Protein AF-A0A8J7KFX5-F1 (afdb_monomer)

Mean predicted aligned error: 6.5 Å

Organism: NCBI:txid619741

Structure (mmCIF, N/CA/C/O backbone):
data_AF-A0A8J7KFX5-F1
#
_entry.id   AF-A0A8J7KFX5-F1
#
loop_
_atom_site.group_PDB
_atom_site.id
_atom_site.type_symbol
_atom_site.label_atom_id
_atom_site.label_alt_id
_atom_site.label_comp_id
_atom_site.label_asym_id
_atom_site.label_entity_id
_atom_site.label_seq_id
_atom_site.pdbx_PDB_ins_code
_atom_site.Cartn_x
_atom_site.Cartn_y
_atom_site.Cartn_z
_atom_site.occupancy
_atom_site.B_iso_or_equiv
_atom_site.auth_seq_id
_atom_site.auth_comp_id
_atom_site.auth_asym_id
_atom_site.auth_atom_id
_atom_site.pdbx_PDB_model_num
ATOM 1 N N . MET A 1 1 ? -4.186 -1.552 -24.781 1.00 59.53 1 MET A N 1
ATOM 2 C CA . MET A 1 1 ? -3.791 -1.560 -23.361 1.00 59.53 1 MET A CA 1
ATOM 3 C C . MET A 1 1 ? -3.936 -2.952 -22.791 1.00 59.53 1 MET A C 1
ATOM 5 O O . MET A 1 1 ? -5.009 -3.539 -22.897 1.00 59.53 1 MET A O 1
ATOM 9 N N . GLY A 1 2 ? -2.848 -3.492 -22.252 1.00 85.00 2 GLY A N 1
ATOM 10 C CA . GLY A 1 2 ? -2.857 -4.717 -21.458 1.00 85.00 2 GLY A CA 1
ATOM 11 C C . GLY A 1 2 ? -2.548 -4.379 -20.004 1.00 85.00 2 GLY A C 1
ATOM 12 O O . GLY A 1 2 ? -1.771 -3.463 -19.745 1.00 85.00 2 GLY A O 1
ATOM 13 N N . ILE A 1 3 ? -3.154 -5.113 -19.069 1.00 91.56 3 ILE A N 1
ATOM 14 C CA . ILE A 1 3 ? -2.750 -5.058 -17.664 1.00 91.56 3 ILE A CA 1
ATOM 15 C C . ILE A 1 3 ? -1.508 -5.925 -17.483 1.00 91.56 3 ILE A C 1
ATOM 17 O O . ILE A 1 3 ? -1.525 -7.113 -17.814 1.00 91.56 3 ILE A O 1
ATOM 21 N N . VAL A 1 4 ? -0.455 -5.334 -16.929 1.00 93.94 4 VAL A N 1
ATOM 22 C CA . VAL A 1 4 ? 0.806 -5.997 -16.592 1.00 93.94 4 VAL A CA 1
ATOM 23 C C . VAL A 1 4 ? 0.915 -6.105 -15.077 1.00 93.94 4 VAL A C 1
ATOM 25 O O . VAL A 1 4 ? 0.557 -5.180 -14.350 1.00 93.94 4 VAL A O 1
ATOM 28 N N . ARG A 1 5 ? 1.422 -7.232 -14.574 1.00 93.75 5 ARG A N 1
ATOM 29 C CA . ARG A 1 5 ? 1.675 -7.412 -13.136 1.00 93.75 5 ARG A CA 1
ATOM 30 C C . ARG A 1 5 ? 3.130 -7.152 -12.790 1.00 93.75 5 ARG A C 1
ATOM 32 O O . ARG A 1 5 ? 4.025 -7.528 -13.546 1.00 93.75 5 ARG A O 1
ATOM 39 N N . LEU A 1 6 ? 3.388 -6.625 -11.595 1.00 94.56 6 LEU A N 1
ATOM 40 C CA . LEU A 1 6 ? 4.750 -6.486 -11.075 1.00 94.56 6 LEU A CA 1
ATOM 41 C C . LEU A 1 6 ? 5.480 -7.825 -11.096 1.00 94.56 6 LEU A C 1
ATOM 43 O O . LEU A 1 6 ? 6.601 -7.900 -11.597 1.00 94.56 6 LEU A O 1
ATOM 47 N N . SER A 1 7 ? 4.834 -8.897 -10.631 1.00 92.31 7 SER A N 1
ATOM 48 C CA . SER A 1 7 ? 5.441 -10.234 -10.609 1.00 92.31 7 SER A CA 1
ATOM 49 C C . SER A 1 7 ? 5.866 -10.765 -11.989 1.00 92.31 7 SER A C 1
ATOM 51 O O . SER A 1 7 ? 6.768 -11.597 -12.062 1.00 92.31 7 SER A O 1
ATOM 53 N N . GLU A 1 8 ? 5.276 -10.268 -13.081 1.00 91.81 8 GLU A N 1
ATOM 54 C CA . GLU A 1 8 ? 5.636 -10.630 -14.459 1.00 91.81 8 GLU A CA 1
ATOM 55 C C . GLU A 1 8 ? 6.868 -9.864 -14.972 1.00 91.81 8 GLU A C 1
ATOM 57 O O . GLU A 1 8 ? 7.494 -10.282 -15.953 1.00 91.81 8 GLU A O 1
ATOM 62 N N . LEU A 1 9 ? 7.215 -8.748 -14.325 1.00 92.50 9 LEU A N 1
ATOM 63 C CA . LEU A 1 9 ? 8.386 -7.917 -14.616 1.00 92.50 9 LEU A CA 1
ATOM 64 C C . LEU A 1 9 ? 9.602 -8.330 -13.782 1.00 92.50 9 LEU A C 1
ATOM 66 O O . LEU A 1 9 ? 10.738 -8.278 -14.263 1.00 92.50 9 LEU A O 1
ATOM 70 N N . LEU A 1 10 ? 9.375 -8.768 -12.542 1.00 91.81 10 LEU A N 1
ATOM 71 C CA . LEU A 1 10 ? 10.440 -9.216 -11.652 1.00 91.81 10 LEU A CA 1
ATOM 72 C C . LEU A 1 10 ? 11.179 -10.427 -12.226 1.00 91.81 10 LEU A C 1
ATOM 74 O O . LEU A 1 10 ? 10.609 -11.334 -12.827 1.00 91.81 10 LEU A O 1
ATOM 78 N N . GLY A 1 11 ? 12.494 -10.449 -12.036 1.00 89.94 11 GLY A N 1
ATOM 79 C CA . GLY A 1 11 ? 13.348 -11.513 -12.540 1.00 89.94 11 GLY A CA 1
ATOM 80 C C . GLY A 1 11 ? 13.637 -11.434 -14.040 1.00 89.94 11 GLY A C 1
ATOM 81 O O . GLY A 1 11 ? 14.466 -12.220 -14.508 1.00 89.94 11 GLY A O 1
ATOM 82 N N . ARG A 1 12 ? 13.046 -10.504 -14.806 1.00 90.44 12 ARG A N 1
ATOM 83 C CA . ARG A 1 12 ? 13.413 -10.313 -16.217 1.00 90.44 12 ARG A CA 1
ATOM 84 C C . ARG A 1 12 ? 14.899 -9.942 -16.331 1.00 90.44 12 ARG A C 1
ATOM 86 O O . ARG A 1 12 ? 15.368 -9.097 -15.563 1.00 90.44 12 ARG A O 1
ATOM 93 N N . PRO A 1 13 ? 15.662 -10.598 -17.224 1.00 87.81 13 PRO A N 1
ATOM 94 C CA . PRO A 1 13 ? 17.059 -10.253 -17.445 1.00 87.81 13 PRO A CA 1
ATOM 95 C C . PRO A 1 13 ? 17.151 -8.877 -18.100 1.00 87.81 13 PRO A C 1
ATOM 97 O O . PRO A 1 13 ? 16.366 -8.565 -18.994 1.00 87.81 13 PRO A O 1
ATOM 100 N N . VAL A 1 14 ? 18.125 -8.075 -17.679 1.00 85.19 14 VAL A N 1
ATOM 101 C CA . VAL A 1 14 ? 18.406 -6.790 -18.322 1.00 85.19 14 VAL A CA 1
ATOM 102 C C . VAL A 1 14 ? 19.543 -6.972 -19.327 1.00 85.19 14 VAL A C 1
ATOM 104 O O . VAL A 1 14 ? 20.635 -7.381 -18.913 1.00 85.19 14 VAL A O 1
ATOM 107 N N . PRO A 1 15 ? 19.316 -6.699 -20.630 1.00 80.31 15 PRO A N 1
ATOM 108 C CA . PRO A 1 15 ? 20.342 -6.821 -21.661 1.00 80.31 15 PRO A CA 1
ATOM 109 C C . PRO A 1 15 ? 21.630 -6.081 -21.287 1.00 80.31 15 PRO A C 1
ATOM 111 O O . PRO A 1 15 ? 21.596 -5.074 -20.588 1.00 80.31 15 PRO A O 1
ATOM 114 N N . ALA A 1 16 ? 22.774 -6.598 -21.738 1.00 77.06 16 ALA A N 1
ATOM 115 C CA . ALA A 1 16 ? 24.114 -6.090 -21.410 1.00 77.06 16 ALA A CA 1
ATOM 116 C C . ALA A 1 16 ? 24.529 -6.175 -19.923 1.00 77.06 16 ALA A C 1
ATOM 118 O O . ALA A 1 16 ? 25.661 -5.828 -19.589 1.00 77.06 16 ALA A O 1
ATOM 119 N N . THR A 1 17 ? 23.685 -6.717 -19.037 1.00 78.25 17 THR A N 1
ATOM 120 C CA . THR A 1 17 ? 24.029 -6.980 -17.632 1.00 78.25 17 THR A CA 1
ATOM 121 C C . THR A 1 17 ? 23.807 -8.453 -17.273 1.00 78.25 17 THR A C 1
ATOM 123 O O . THR A 1 17 ? 23.074 -9.175 -17.946 1.00 78.25 17 THR A O 1
ATOM 126 N N . ARG A 1 18 ? 24.425 -8.926 -16.181 1.00 82.75 18 ARG A N 1
ATOM 127 C CA . ARG A 1 18 ? 24.068 -10.220 -15.556 1.00 82.75 18 ARG A CA 1
ATOM 128 C C . ARG A 1 18 ? 22.937 -10.084 -14.526 1.00 82.75 18 ARG A C 1
ATOM 130 O O . ARG A 1 18 ? 22.615 -11.054 -13.840 1.00 82.75 18 ARG A O 1
ATOM 137 N N . SER A 1 19 ? 22.365 -8.891 -14.398 1.00 88.88 19 SER A N 1
ATOM 138 C CA . SER A 1 19 ? 21.380 -8.548 -13.379 1.00 88.88 19 SER A CA 1
ATOM 139 C C . SER A 1 19 ? 19.957 -8.766 -13.883 1.00 88.88 19 SER A C 1
ATOM 141 O O . SER A 1 19 ? 19.684 -8.840 -15.085 1.00 88.88 19 SER A O 1
ATOM 143 N N . ARG A 1 20 ? 19.030 -8.882 -12.935 1.00 92.69 20 ARG A N 1
ATOM 144 C CA . ARG A 1 20 ? 17.592 -8.971 -13.199 1.00 92.69 20 ARG A CA 1
ATOM 145 C C . ARG A 1 20 ? 16.879 -7.794 -12.554 1.00 92.69 20 ARG A C 1
ATOM 147 O O . ARG A 1 20 ? 17.407 -7.222 -11.602 1.00 92.69 20 ARG A O 1
ATOM 154 N N . ILE A 1 21 ? 15.685 -7.474 -13.039 1.00 94.12 21 ILE A N 1
ATOM 155 C CA . ILE A 1 21 ? 14.795 -6.526 -12.359 1.00 94.12 21 ILE A CA 1
ATOM 156 C C . ILE A 1 21 ? 14.381 -7.133 -11.013 1.00 94.12 21 ILE A C 1
ATOM 158 O O . ILE A 1 21 ? 13.876 -8.257 -10.969 1.00 94.12 21 ILE A O 1
ATOM 162 N N . THR A 1 22 ? 14.614 -6.415 -9.920 1.00 94.50 22 THR A N 1
ATOM 163 C CA . THR A 1 22 ? 14.317 -6.864 -8.548 1.00 94.50 22 THR A CA 1
ATOM 164 C C . THR A 1 22 ? 13.359 -5.943 -7.807 1.00 94.50 22 THR A C 1
ATOM 166 O O . THR A 1 22 ? 12.762 -6.369 -6.822 1.00 94.50 22 THR A O 1
ATOM 169 N N . ASP A 1 23 ? 13.194 -4.709 -8.277 1.00 94.94 23 ASP A N 1
ATOM 170 C CA . ASP A 1 23 ? 12.275 -3.725 -7.717 1.00 94.94 23 ASP A CA 1
ATOM 171 C C . ASP A 1 23 ? 11.891 -2.709 -8.798 1.00 94.94 23 ASP A C 1
ATOM 173 O O . ASP A 1 23 ? 12.612 -2.555 -9.786 1.00 94.94 23 ASP A O 1
ATOM 177 N N . LEU A 1 24 ? 10.789 -1.996 -8.594 1.00 94.94 24 LEU A N 1
ATOM 178 C CA . LEU A 1 24 ? 10.366 -0.865 -9.421 1.00 94.94 24 LEU A CA 1
ATOM 179 C C . LEU A 1 24 ? 10.058 0.325 -8.517 1.00 94.94 24 LEU A C 1
ATOM 181 O O . LEU A 1 24 ? 9.738 0.152 -7.342 1.00 94.94 24 LEU A O 1
ATOM 185 N N . VAL A 1 25 ? 10.170 1.532 -9.063 1.00 93.75 25 VAL A N 1
ATOM 186 C CA . VAL A 1 25 ? 10.001 2.776 -8.30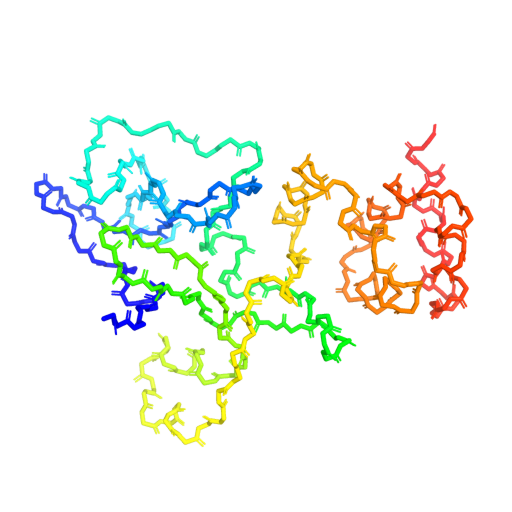7 1.00 93.75 25 VAL A CA 1
ATOM 187 C C . VAL A 1 25 ? 8.983 3.659 -8.997 1.00 93.75 25 VAL A C 1
ATOM 189 O O . VAL A 1 25 ? 9.137 3.955 -10.184 1.00 93.75 25 VAL A O 1
ATOM 192 N N . ALA A 1 26 ? 7.995 4.121 -8.235 1.00 91.00 26 ALA A N 1
ATOM 193 C CA . ALA A 1 26 ? 7.020 5.112 -8.673 1.00 91.00 26 ALA A CA 1
ATOM 194 C C . ALA A 1 26 ? 6.986 6.296 -7.682 1.00 91.00 26 ALA A C 1
ATOM 196 O O . ALA A 1 26 ? 7.064 6.074 -6.469 1.00 91.00 26 ALA A O 1
ATOM 197 N N . PRO A 1 27 ? 6.908 7.551 -8.158 1.00 85.31 27 PRO A N 1
ATOM 198 C CA . PRO A 1 27 ? 6.859 8.726 -7.289 1.00 85.31 27 PRO A CA 1
ATOM 199 C C . PRO A 1 27 ? 5.472 8.888 -6.645 1.00 85.31 27 PRO A C 1
ATOM 201 O O . PRO A 1 27 ? 4.465 8.923 -7.351 1.00 85.31 27 PRO A O 1
ATOM 204 N N . LEU A 1 28 ? 5.399 9.014 -5.313 1.00 73.50 28 LEU A N 1
ATOM 205 C CA . LEU A 1 28 ? 4.139 9.316 -4.622 1.00 73.50 28 LEU A CA 1
ATOM 206 C C . LEU A 1 28 ? 3.809 10.802 -4.801 1.00 73.50 28 LEU A C 1
ATOM 208 O O . LEU A 1 28 ? 4.660 11.658 -4.579 1.00 73.50 28 LEU A O 1
ATOM 212 N N . GLY A 1 29 ? 2.564 11.108 -5.170 1.00 63.78 29 GLY A N 1
ATOM 213 C CA . GLY A 1 29 ? 2.072 12.485 -5.315 1.00 63.78 29 GLY A CA 1
ATOM 214 C C . GLY A 1 29 ? 2.009 13.012 -6.750 1.00 63.78 29 GLY A C 1
ATOM 215 O O . GLY A 1 29 ? 1.603 14.152 -6.947 1.00 63.78 29 GLY A O 1
ATOM 216 N N . ALA A 1 30 ? 2.372 12.204 -7.748 1.00 62.94 30 ALA A N 1
ATOM 217 C CA . ALA A 1 30 ? 2.031 12.491 -9.137 1.00 62.94 30 ALA A CA 1
ATOM 218 C C . ALA A 1 30 ? 0.559 12.132 -9.412 1.00 62.94 30 ALA A C 1
ATOM 220 O O . ALA A 1 30 ? 0.056 11.152 -8.860 1.00 62.94 30 ALA A O 1
ATOM 221 N N . ASP A 1 31 ? -0.099 12.880 -10.306 1.00 65.50 31 ASP A N 1
ATOM 222 C CA . ASP A 1 31 ? -1.469 12.587 -10.769 1.00 65.50 31 ASP A CA 1
ATOM 223 C C . ASP A 1 31 ? -1.586 11.168 -11.354 1.00 65.50 31 ASP A C 1
ATOM 225 O O . ASP A 1 31 ? -2.637 10.535 -11.284 1.00 65.50 31 ASP A O 1
ATOM 229 N N . GLN A 1 32 ? -0.478 10.652 -11.897 1.00 73.62 32 GLN A N 1
ATOM 230 C CA . GLN A 1 32 ? -0.316 9.274 -12.344 1.00 73.62 32 GLN A CA 1
ATOM 231 C C . GLN A 1 32 ? 0.981 8.683 -11.783 1.00 73.62 32 GLN A C 1
ATOM 233 O O . GLN A 1 32 ? 2.058 9.268 -11.910 1.00 73.62 32 GLN A O 1
ATOM 238 N N . LEU A 1 33 ? 0.905 7.485 -11.202 1.00 85.94 33 LEU A N 1
ATOM 239 C CA . LEU A 1 33 ? 2.068 6.762 -10.677 1.00 85.94 33 LEU A CA 1
ATOM 240 C C . LEU A 1 33 ? 2.792 5.984 -11.777 1.00 85.94 33 LEU A C 1
ATOM 242 O O . LEU A 1 33 ? 2.775 4.753 -11.817 1.00 85.94 33 LEU A O 1
ATOM 246 N N . ALA A 1 34 ? 3.448 6.720 -12.668 1.00 92.00 34 ALA A N 1
ATOM 247 C CA . ALA A 1 34 ? 4.314 6.144 -13.686 1.00 92.00 34 ALA A CA 1
ATOM 248 C C . ALA A 1 34 ? 5.606 5.585 -13.065 1.00 92.00 34 ALA A C 1
ATOM 250 O O . ALA A 1 34 ? 6.284 6.251 -12.273 1.00 92.00 34 ALA A O 1
ATOM 251 N N . VAL A 1 35 ? 5.983 4.362 -13.442 1.00 94.00 35 VAL A N 1
ATOM 252 C CA . VAL A 1 35 ? 7.271 3.785 -13.041 1.00 94.00 35 VAL A CA 1
ATOM 253 C C . VAL A 1 35 ? 8.409 4.574 -13.683 1.00 94.00 35 VAL A C 1
ATOM 255 O O . VAL A 1 35 ? 8.519 4.660 -14.902 1.00 94.00 35 VAL A O 1
ATOM 258 N N . ARG A 1 36 ? 9.306 5.105 -12.849 1.00 93.62 36 ARG A N 1
ATOM 259 C CA . ARG A 1 36 ? 10.441 5.933 -13.296 1.00 93.62 36 ARG A CA 1
ATOM 260 C C . ARG A 1 36 ? 11.774 5.193 -13.331 1.00 93.62 36 ARG A C 1
ATOM 262 O O . ARG A 1 36 ? 12.711 5.608 -14.016 1.00 93.62 36 ARG A O 1
ATOM 269 N N . ALA A 1 37 ? 11.911 4.143 -12.526 1.00 94.62 37 ALA A N 1
ATOM 270 C CA . ALA A 1 37 ? 13.167 3.427 -12.361 1.00 94.62 37 ALA A CA 1
ATOM 271 C C . ALA A 1 37 ? 12.943 1.965 -11.979 1.00 94.62 37 ALA A C 1
ATOM 273 O O . ALA A 1 37 ? 11.944 1.610 -11.352 1.00 94.62 37 ALA A O 1
ATOM 274 N N . ALA A 1 38 ? 13.924 1.140 -12.331 1.00 95.06 38 ALA A N 1
ATOM 275 C CA . ALA A 1 38 ? 14.012 -0.258 -11.954 1.00 95.06 38 ALA A CA 1
ATOM 276 C C . ALA A 1 38 ? 15.267 -0.496 -11.111 1.00 95.06 38 ALA A C 1
ATOM 278 O O . ALA A 1 38 ? 16.356 -0.013 -11.429 1.00 95.06 38 ALA A O 1
ATOM 279 N N . GLY A 1 39 ? 15.106 -1.264 -10.039 1.00 94.94 39 GLY A N 1
ATOM 280 C CA . GLY A 1 39 ? 16.212 -1.804 -9.265 1.00 94.94 39 GLY A CA 1
ATOM 281 C C . GLY A 1 39 ? 16.743 -3.048 -9.956 1.00 94.94 39 GLY A C 1
ATOM 282 O O . GLY A 1 39 ? 15.976 -3.957 -10.284 1.00 94.94 39 GLY A O 1
ATOM 283 N N . LEU A 1 40 ? 18.050 -3.092 -10.188 1.00 94.12 40 LEU A N 1
ATOM 284 C CA . LEU A 1 40 ? 18.735 -4.240 -10.762 1.00 94.12 40 LEU A CA 1
ATOM 285 C C . LEU A 1 40 ? 19.492 -4.991 -9.679 1.00 94.12 40 LEU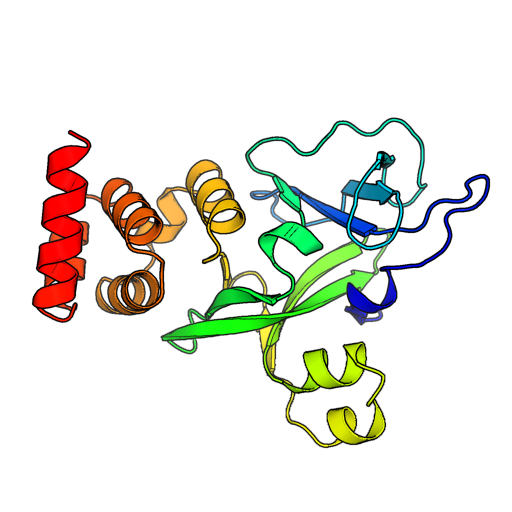 A C 1
ATOM 287 O O . LEU A 1 40 ? 20.129 -4.381 -8.822 1.00 94.12 40 LEU A O 1
ATOM 291 N N . GLY A 1 41 ? 19.484 -6.318 -9.743 1.00 92.12 41 GLY A N 1
ATOM 292 C CA . GLY A 1 41 ? 20.331 -7.129 -8.880 1.00 92.12 41 GLY A CA 1
ATOM 293 C C . GLY A 1 41 ? 20.014 -8.615 -8.927 1.00 92.12 41 GLY A C 1
ATOM 294 O O . GLY A 1 41 ? 19.666 -9.168 -9.974 1.00 92.12 41 GLY A O 1
ATOM 295 N N . HIS A 1 42 ? 20.167 -9.269 -7.776 1.00 85.38 42 HIS A N 1
ATOM 296 C CA . HIS A 1 42 ? 19.956 -10.703 -7.613 1.00 85.38 42 HIS A CA 1
ATOM 297 C C . HIS A 1 42 ? 18.948 -10.972 -6.491 1.00 85.38 42 HIS A C 1
ATOM 299 O O . HIS A 1 42 ? 19.110 -10.502 -5.361 1.00 85.38 42 HIS A O 1
ATOM 305 N N . ARG A 1 43 ? 17.924 -11.780 -6.796 1.00 80.75 43 ARG A N 1
ATOM 306 C CA . ARG A 1 43 ? 16.780 -12.068 -5.909 1.00 80.75 43 ARG A CA 1
ATOM 307 C C . ARG A 1 43 ? 16.048 -10.781 -5.512 1.00 80.75 43 ARG A C 1
ATOM 309 O O . ARG A 1 43 ? 15.514 -10.118 -6.383 1.00 80.75 43 ARG A O 1
ATOM 316 N N . THR A 1 44 ? 16.012 -10.439 -4.227 1.00 76.06 44 THR A N 1
ATOM 317 C CA . THR A 1 44 ? 15.357 -9.232 -3.695 1.00 76.06 44 THR A CA 1
ATOM 318 C C . THR A 1 44 ? 16.347 -8.105 -3.397 1.00 76.06 44 THR A C 1
ATOM 320 O O . THR A 1 44 ? 15.951 -7.034 -2.946 1.00 76.06 44 THR A O 1
ATOM 323 N N . ARG A 1 45 ? 17.652 -8.327 -3.620 1.00 87.06 45 ARG A N 1
ATOM 324 C CA . ARG A 1 45 ? 18.681 -7.324 -3.349 1.00 87.06 45 ARG A CA 1
ATOM 325 C C . ARG A 1 45 ? 18.881 -6.449 -4.580 1.00 87.06 45 ARG A C 1
ATOM 327 O O . ARG A 1 45 ? 19.254 -6.953 -5.639 1.00 87.06 45 ARG A O 1
ATOM 334 N N . VAL A 1 46 ? 18.671 -5.148 -4.408 1.00 90.56 46 VAL A N 1
ATOM 335 C CA . VAL A 1 46 ? 19.033 -4.129 -5.397 1.00 90.56 46 VAL A CA 1
ATOM 336 C C . VAL A 1 46 ? 20.516 -3.796 -5.233 1.00 90.56 46 VAL A C 1
ATOM 338 O O . VAL A 1 46 ? 20.985 -3.587 -4.114 1.00 90.56 46 VAL A O 1
ATOM 341 N N . SER A 1 47 ? 21.253 -3.806 -6.338 1.00 91.25 47 SER A N 1
ATOM 342 C CA . SER A 1 47 ? 22.665 -3.420 -6.423 1.00 91.25 47 SER A CA 1
ATOM 343 C C . SER A 1 47 ? 22.887 -2.150 -7.239 1.00 91.25 47 SER A C 1
ATOM 345 O O . SER A 1 47 ? 23.887 -1.481 -7.018 1.00 91.25 47 SER A O 1
ATOM 347 N N . ASP A 1 48 ? 21.991 -1.845 -8.179 1.00 92.56 48 ASP A N 1
ATOM 348 C CA . ASP A 1 48 ? 22.048 -0.631 -8.996 1.00 92.56 48 ASP A CA 1
ATOM 349 C C . ASP A 1 48 ? 20.630 -0.177 -9.371 1.00 92.56 48 ASP A C 1
ATOM 351 O O . ASP A 1 48 ? 19.694 -0.983 -9.354 1.00 92.56 48 ASP A O 1
ATOM 355 N N . TRP A 1 49 ? 20.477 1.095 -9.727 1.00 94.00 49 TRP A N 1
ATOM 356 C CA . TRP A 1 49 ? 19.223 1.684 -10.187 1.00 94.00 49 TRP A CA 1
ATOM 357 C C . TRP A 1 49 ? 19.367 2.173 -11.626 1.00 94.00 49 TRP A C 1
ATOM 359 O O . TRP A 1 49 ? 20.302 2.896 -11.971 1.00 94.00 49 TRP A O 1
ATOM 369 N N . VAL A 1 50 ? 18.393 1.830 -12.467 1.00 93.31 50 VAL A N 1
ATOM 370 C CA . VAL A 1 50 ? 18.343 2.258 -13.8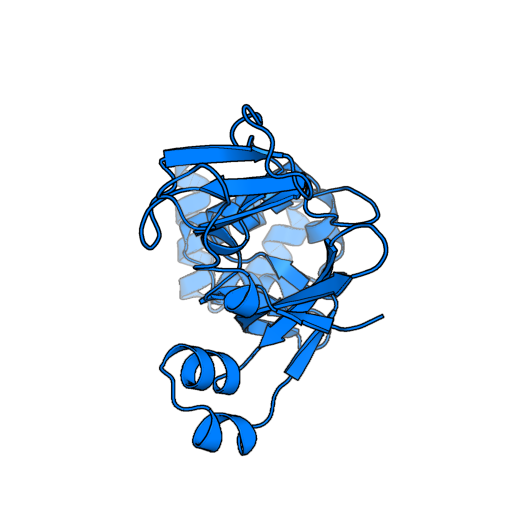71 1.00 93.31 50 VAL A CA 1
ATOM 371 C C . VAL A 1 50 ? 17.024 2.936 -14.200 1.00 93.31 50 VAL A C 1
ATOM 373 O O . VAL A 1 50 ? 15.999 2.666 -13.577 1.00 93.31 50 VAL A O 1
ATOM 376 N N . ARG A 1 51 ? 17.043 3.839 -15.180 1.00 93.00 51 ARG A N 1
ATOM 377 C CA . ARG A 1 51 ? 15.859 4.588 -15.617 1.00 93.00 51 ARG A CA 1
ATOM 378 C C . ARG A 1 51 ? 14.932 3.668 -16.396 1.00 93.00 51 ARG A C 1
ATOM 380 O O . ARG A 1 51 ? 15.397 2.948 -17.270 1.00 93.00 51 ARG A O 1
ATOM 387 N N . TRP A 1 52 ? 13.644 3.703 -16.095 1.00 91.38 52 TRP A N 1
ATOM 388 C CA . TRP A 1 52 ? 12.613 3.018 -16.876 1.00 91.38 52 TRP A CA 1
ATOM 389 C C . TRP A 1 52 ? 12.132 3.928 -18.026 1.00 91.38 52 TRP A C 1
ATOM 391 O O . TRP A 1 52 ? 12.211 5.147 -17.861 1.00 91.38 52 TRP A O 1
ATOM 401 N N . PRO A 1 53 ? 11.668 3.394 -19.176 1.00 89.00 53 PRO A N 1
ATOM 402 C CA . PRO A 1 53 ? 11.688 1.986 -19.604 1.00 89.00 53 PRO A CA 1
ATOM 403 C C . PRO A 1 53 ? 13.014 1.545 -20.239 1.00 89.00 53 PRO A C 1
ATOM 405 O O . PRO A 1 53 ? 13.252 0.354 -20.406 1.00 89.00 53 PRO A O 1
ATOM 408 N N . ASP A 1 54 ? 13.906 2.485 -20.553 1.00 88.62 54 ASP A N 1
ATOM 409 C CA . ASP A 1 54 ? 15.103 2.219 -21.365 1.00 88.62 54 ASP A CA 1
ATOM 410 C C . ASP A 1 54 ? 16.241 1.486 -20.630 1.00 88.62 54 ASP A C 1
ATOM 412 O O . ASP A 1 54 ? 17.276 1.175 -21.219 1.00 88.62 54 ASP A O 1
ATOM 416 N N . LEU A 1 55 ? 16.082 1.255 -19.327 1.00 88.06 55 LEU A N 1
ATOM 417 C CA . LEU A 1 55 ? 17.035 0.597 -18.428 1.00 88.06 55 LEU A CA 1
ATOM 418 C C . LEU A 1 55 ? 18.445 1.215 -18.469 1.00 88.06 55 LEU A C 1
ATOM 420 O O . LEU A 1 55 ? 19.451 0.526 -18.303 1.00 88.06 55 LEU A O 1
ATOM 424 N N . ARG A 1 56 ? 18.525 2.541 -18.647 1.00 86.12 56 ARG A N 1
ATOM 425 C CA . ARG A 1 56 ? 19.792 3.291 -18.680 1.00 86.12 56 ARG A CA 1
ATOM 426 C C . ARG A 1 56 ? 20.301 3.614 -17.273 1.00 86.12 56 ARG A C 1
ATOM 428 O O . ARG A 1 56 ? 19.565 4.179 -16.464 1.00 86.12 56 ARG A O 1
ATOM 435 N N . SER A 1 57 ? 21.571 3.309 -17.009 1.00 83.56 57 SER A N 1
ATOM 436 C CA . SER A 1 57 ? 22.283 3.678 -15.777 1.00 83.56 57 SER A CA 1
ATOM 437 C C . SER A 1 57 ? 23.034 5.016 -15.948 1.00 83.56 57 SER A C 1
ATOM 439 O O . SER A 1 57 ? 23.510 5.290 -17.054 1.00 83.56 57 SER A O 1
ATOM 441 N N . PRO A 1 58 ? 23.170 5.847 -14.895 1.00 84.31 58 PRO A N 1
ATOM 442 C CA . PRO A 1 58 ? 22.555 5.684 -13.578 1.00 84.31 58 PRO A CA 1
ATOM 443 C C . PRO A 1 58 ? 21.152 6.308 -13.502 1.00 84.31 58 PRO A C 1
ATOM 445 O O . PRO A 1 58 ? 20.856 7.341 -14.120 1.00 84.31 58 PRO A O 1
ATOM 448 N N . ALA A 1 59 ? 20.290 5.707 -12.682 1.00 87.94 59 ALA A N 1
ATOM 449 C CA . ALA A 1 59 ? 19.155 6.396 -12.076 1.00 87.94 59 ALA A CA 1
ATOM 450 C C . ALA A 1 59 ? 19.485 6.779 -10.626 1.00 87.94 59 ALA A C 1
ATOM 452 O O . ALA A 1 59 ? 20.231 6.062 -9.959 1.00 87.94 59 ALA A O 1
ATOM 453 N N . PRO A 1 60 ? 18.928 7.892 -10.117 1.00 86.00 60 PRO A N 1
ATOM 454 C CA . PRO A 1 60 ? 19.041 8.213 -8.703 1.00 86.00 60 PRO A CA 1
ATOM 455 C C . PRO A 1 60 ? 18.340 7.142 -7.858 1.00 86.00 60 PRO A C 1
ATOM 457 O O . PRO A 1 60 ? 17.248 6.675 -8.215 1.00 86.00 60 PRO A O 1
ATOM 460 N N . GLU A 1 61 ? 18.971 6.791 -6.736 1.00 88.44 61 GLU A N 1
ATOM 461 C CA . GLU A 1 61 ? 18.380 5.934 -5.707 1.00 88.44 61 GLU A CA 1
ATOM 462 C C . GLU A 1 61 ? 17.041 6.521 -5.221 1.00 88.44 61 GLU A C 1
ATOM 464 O O . GLU A 1 61 ? 16.895 7.747 -5.199 1.00 88.44 61 GLU A O 1
ATOM 469 N N . PRO A 1 62 ? 16.051 5.682 -4.857 1.00 87.31 62 PRO A N 1
ATOM 470 C CA . PRO A 1 62 ? 14.778 6.165 -4.352 1.00 87.31 62 PRO A CA 1
ATOM 471 C C . PRO A 1 62 ? 14.932 7.038 -3.113 1.00 87.31 62 PRO A C 1
ATOM 473 O O . PRO A 1 62 ? 15.539 6.626 -2.122 1.00 87.31 62 PRO A O 1
ATOM 476 N N . VAL A 1 63 ? 14.346 8.226 -3.172 1.00 84.00 63 VAL A N 1
ATOM 477 C CA . VAL A 1 63 ? 14.340 9.204 -2.083 1.00 84.00 63 VAL A CA 1
ATOM 478 C C . VAL A 1 63 ? 13.046 9.105 -1.268 1.00 84.00 63 VAL A C 1
ATOM 480 O O . VAL A 1 63 ? 12.079 8.470 -1.705 1.00 84.00 63 VAL A O 1
ATOM 483 N N . PRO A 1 64 ? 12.981 9.725 -0.074 1.00 75.94 64 PRO A N 1
ATOM 484 C CA . PRO A 1 64 ? 11.722 9.845 0.644 1.00 75.94 64 PRO A CA 1
ATOM 485 C C . PRO A 1 64 ? 10.638 10.505 -0.224 1.00 75.94 64 PRO A C 1
ATOM 487 O O . PRO A 1 64 ? 10.885 11.535 -0.841 1.00 75.94 64 PRO A O 1
ATOM 490 N N . GLY A 1 65 ? 9.448 9.904 -0.274 1.00 76.19 65 GLY A N 1
ATOM 491 C CA . GLY A 1 65 ? 8.353 10.306 -1.165 1.00 76.19 65 GLY A CA 1
ATOM 492 C C . GLY A 1 65 ? 8.244 9.428 -2.413 1.00 76.19 65 GLY A C 1
ATOM 493 O O . GLY A 1 65 ? 7.339 9.602 -3.219 1.00 76.19 65 GLY A O 1
ATOM 494 N N . GLU A 1 66 ? 9.119 8.439 -2.570 1.00 85.62 66 GLU A N 1
ATOM 495 C CA . GLU A 1 66 ? 9.040 7.475 -3.661 1.00 85.62 66 GLU A CA 1
ATOM 496 C C . GLU A 1 66 ? 8.778 6.074 -3.134 1.00 85.62 66 GLU A C 1
ATOM 498 O O . GLU A 1 66 ? 9.305 5.645 -2.104 1.00 85.62 66 GLU A O 1
ATOM 503 N N . LEU A 1 67 ? 7.939 5.353 -3.867 1.00 87.00 67 LEU A N 1
ATOM 504 C CA . LEU A 1 67 ? 7.479 4.037 -3.488 1.00 87.00 67 LEU A CA 1
ATOM 505 C C . LEU A 1 67 ? 8.302 2.983 -4.209 1.00 87.00 67 LEU A C 1
ATOM 507 O O . LEU A 1 67 ? 8.296 2.903 -5.439 1.00 87.00 67 LEU A O 1
ATOM 511 N N . ARG A 1 68 ? 8.982 2.144 -3.432 1.00 91.94 68 ARG A N 1
ATOM 512 C CA . ARG A 1 68 ? 9.630 0.940 -3.945 1.00 91.94 68 ARG A CA 1
ATOM 513 C C . ARG A 1 68 ? 8.611 -0.185 -3.948 1.00 91.94 68 ARG A C 1
ATOM 515 O O . ARG A 1 68 ? 8.240 -0.680 -2.889 1.00 91.94 68 ARG A O 1
ATOM 522 N N . LEU A 1 69 ? 8.131 -0.582 -5.118 1.00 92.69 69 LEU A N 1
ATOM 523 C CA . LEU A 1 69 ? 6.926 -1.403 -5.237 1.00 92.69 69 LEU A CA 1
ATOM 524 C C . LEU A 1 69 ? 7.100 -2.802 -4.634 1.00 92.69 69 LEU A C 1
ATOM 526 O O . LEU A 1 69 ? 6.165 -3.316 -4.030 1.00 92.69 69 LEU A O 1
ATOM 530 N N . VAL A 1 70 ? 8.291 -3.403 -4.705 1.00 92.12 70 VAL A N 1
ATOM 531 C CA . VAL A 1 70 ? 8.555 -4.692 -4.043 1.00 92.12 70 VAL A CA 1
ATOM 532 C C . VAL A 1 70 ? 8.772 -4.518 -2.544 1.00 92.12 70 VAL A C 1
ATOM 534 O O . VAL A 1 70 ? 8.283 -5.327 -1.763 1.00 92.12 70 VAL A O 1
ATOM 537 N N . ARG A 1 71 ? 9.505 -3.479 -2.125 1.00 88.81 71 ARG A N 1
ATOM 538 C CA . ARG A 1 71 ? 9.800 -3.239 -0.701 1.00 88.81 71 ARG A CA 1
ATOM 539 C C . ARG A 1 71 ? 8.556 -2.822 0.088 1.00 88.81 71 ARG A C 1
ATOM 541 O O . ARG A 1 71 ? 8.391 -3.248 1.228 1.00 88.81 71 ARG A O 1
ATOM 548 N N . ASP A 1 72 ? 7.743 -1.950 -0.497 1.00 86.50 72 ASP A N 1
ATOM 549 C CA . ASP A 1 72 ? 6.713 -1.188 0.206 1.00 86.50 72 ASP A CA 1
ATOM 550 C C . ASP A 1 72 ? 5.296 -1.694 -0.077 1.00 86.50 72 ASP A C 1
ATOM 552 O O . ASP A 1 72 ? 4.465 -1.644 0.831 1.00 86.50 72 ASP A O 1
ATOM 556 N N . LEU A 1 73 ? 5.011 -2.193 -1.289 1.00 88.94 73 LEU A N 1
ATOM 557 C CA . LEU A 1 73 ? 3.670 -2.665 -1.654 1.00 88.94 73 LEU A CA 1
ATOM 558 C C . LEU A 1 73 ? 3.551 -4.178 -1.693 1.00 88.94 73 LEU A C 1
ATOM 560 O O . LEU A 1 73 ? 2.659 -4.707 -1.043 1.00 88.94 73 LEU A O 1
ATOM 564 N N . LEU A 1 74 ? 4.386 -4.880 -2.463 1.00 90.69 74 LEU A N 1
ATOM 565 C CA . LEU A 1 74 ? 4.235 -6.319 -2.666 1.00 90.69 74 LEU A CA 1
ATOM 566 C C . LEU A 1 74 ? 4.291 -7.047 -1.320 1.00 90.69 74 LEU A C 1
ATOM 568 O O . LEU A 1 74 ? 5.210 -6.839 -0.534 1.00 90.69 74 LEU A O 1
ATOM 572 N N . ASP A 1 75 ? 3.296 -7.893 -1.048 1.00 87.81 75 ASP A N 1
ATOM 573 C CA . ASP A 1 75 ? 3.132 -8.579 0.239 1.00 87.81 75 ASP A CA 1
ATOM 574 C C . ASP A 1 75 ? 2.923 -7.664 1.459 1.00 87.81 75 ASP A C 1
ATOM 576 O O . ASP A 1 75 ? 2.838 -8.149 2.594 1.00 87.81 75 ASP A O 1
ATOM 580 N N . GLY A 1 76 ? 2.784 -6.361 1.231 1.00 85.88 76 GLY A N 1
ATOM 581 C CA . GLY A 1 76 ? 2.476 -5.348 2.220 1.00 85.88 76 GLY A CA 1
ATOM 582 C C . GLY A 1 76 ? 0.987 -5.255 2.536 1.00 85.88 76 GLY A C 1
ATOM 583 O O . GLY A 1 76 ? 0.131 -5.751 1.806 1.00 85.88 76 GLY A O 1
ATOM 584 N N . GLN A 1 77 ? 0.673 -4.614 3.658 1.00 86.25 77 GLN A N 1
ATOM 585 C CA . GLN A 1 77 ? -0.685 -4.213 4.004 1.00 86.25 77 GLN A CA 1
ATOM 586 C C . GLN A 1 77 ? -1.033 -2.851 3.397 1.00 86.25 77 GLN A C 1
ATOM 588 O O . GLN A 1 77 ? -0.240 -1.909 3.447 1.00 86.25 77 GLN A O 1
ATOM 593 N N . VAL A 1 78 ? -2.251 -2.749 2.883 1.00 86.75 78 VAL A N 1
ATOM 594 C CA . VAL A 1 78 ? -2.884 -1.514 2.415 1.00 86.75 78 VAL A CA 1
ATOM 595 C C . VAL A 1 78 ? -4.282 -1.429 3.016 1.00 86.75 78 VAL A C 1
ATOM 597 O O . VAL A 1 78 ? -4.887 -2.450 3.353 1.00 86.75 78 VAL A O 1
ATOM 600 N N . PHE A 1 79 ? -4.782 -0.218 3.196 1.00 85.88 79 PHE A N 1
ATOM 601 C CA . PHE A 1 79 ? -6.139 0.031 3.648 1.00 85.88 79 PHE A CA 1
ATOM 602 C C . PHE A 1 79 ? -7.045 0.248 2.435 1.00 85.88 79 PHE A C 1
ATOM 604 O O . PHE A 1 79 ? -6.802 1.151 1.639 1.00 85.88 79 PHE A O 1
ATOM 611 N N . ASP A 1 80 ? -8.049 -0.617 2.313 1.00 88.62 80 ASP A N 1
ATOM 612 C CA . ASP A 1 80 ? -9.134 -0.566 1.334 1.00 88.62 80 ASP A CA 1
ATOM 613 C C . ASP A 1 80 ? -10.211 0.387 1.868 1.00 88.62 80 ASP A C 1
ATOM 615 O O . ASP A 1 80 ? -10.888 0.059 2.852 1.00 88.62 80 ASP A O 1
ATOM 619 N N . ILE A 1 81 ? -10.334 1.572 1.261 1.00 84.25 81 ILE A N 1
ATOM 620 C CA . ILE A 1 81 ? -11.258 2.619 1.723 1.00 84.25 81 ILE A CA 1
ATOM 621 C C . ILE A 1 81 ? -12.706 2.149 1.581 1.00 84.25 81 ILE A C 1
ATOM 623 O O . ILE A 1 81 ? -13.483 2.248 2.535 1.00 84.25 81 ILE A O 1
ATOM 627 N N . ALA A 1 82 ? -13.053 1.607 0.410 1.00 84.12 82 ALA A N 1
ATOM 628 C CA . ALA A 1 82 ? -14.401 1.153 0.086 1.00 84.12 82 ALA A CA 1
ATOM 629 C C . ALA A 1 82 ? -14.816 -0.046 0.953 1.00 84.12 82 ALA A C 1
ATOM 631 O O . ALA A 1 82 ? -15.940 -0.110 1.452 1.00 84.12 82 ALA A O 1
ATOM 632 N N . GLY A 1 83 ? -13.894 -0.986 1.172 1.00 83.69 83 GLY A N 1
ATOM 633 C CA . GLY A 1 83 ? -14.108 -2.156 2.020 1.00 83.69 83 GLY A CA 1
ATOM 634 C C . GLY A 1 83 ? -13.952 -1.903 3.521 1.00 83.69 83 GLY A C 1
ATOM 635 O O . GLY A 1 83 ? -14.233 -2.816 4.300 1.00 83.69 83 GLY A O 1
ATOM 636 N N . ASN A 1 84 ? -13.484 -0.714 3.923 1.00 84.31 84 ASN A N 1
ATOM 637 C CA . ASN A 1 84 ? -13.145 -0.329 5.296 1.00 84.31 84 ASN A CA 1
ATOM 638 C C . ASN A 1 84 ? -12.354 -1.417 6.045 1.00 84.31 84 ASN A C 1
ATOM 640 O O . ASN A 1 84 ? -12.764 -1.908 7.100 1.00 84.31 84 ASN A O 1
ATOM 644 N N . ARG A 1 85 ? -11.236 -1.861 5.466 1.00 85.50 85 ARG A N 1
ATOM 645 C CA . ARG A 1 85 ? -10.433 -2.958 6.027 1.00 85.50 85 ARG A CA 1
ATOM 646 C C . ARG A 1 85 ? -8.981 -2.888 5.582 1.00 85.50 85 ARG A C 1
ATOM 648 O O . ARG A 1 85 ? -8.657 -2.355 4.528 1.00 85.50 85 ARG A O 1
ATOM 655 N N . LEU A 1 86 ? -8.105 -3.513 6.361 1.00 86.19 86 LEU A N 1
ATOM 656 C CA . LEU A 1 86 ? -6.740 -3.787 5.927 1.00 86.19 86 LEU A CA 1
ATOM 657 C C . LEU A 1 86 ? -6.697 -5.071 5.102 1.00 86.19 86 LEU A C 1
ATOM 659 O O . LEU A 1 86 ? -7.214 -6.111 5.512 1.00 86.19 86 LEU A O 1
ATOM 663 N N . VAL A 1 87 ? -6.036 -4.999 3.956 1.00 88.56 87 VAL A N 1
ATOM 664 C CA . VAL A 1 87 ? -5.840 -6.115 3.031 1.00 88.56 87 VAL A CA 1
ATOM 665 C C . VAL A 1 87 ? -4.363 -6.258 2.698 1.00 88.56 87 VAL A C 1
ATOM 667 O O . VAL A 1 87 ? -3.581 -5.319 2.843 1.00 88.56 87 VAL A O 1
ATOM 670 N N . ARG A 1 88 ? -3.961 -7.458 2.276 1.00 88.88 88 ARG A N 1
ATOM 671 C CA . ARG A 1 88 ? -2.590 -7.725 1.837 1.00 88.88 88 ARG A CA 1
ATOM 672 C C . ARG A 1 88 ? -2.512 -7.643 0.320 1.00 88.88 88 ARG A C 1
ATOM 674 O O . ARG A 1 88 ? -3.279 -8.318 -0.370 1.00 88.88 88 ARG A O 1
ATOM 681 N N . VAL A 1 89 ? -1.561 -6.857 -0.167 1.00 91.69 89 VAL A N 1
ATOM 682 C CA . VAL A 1 89 ? -1.239 -6.749 -1.585 1.00 91.69 89 VAL A CA 1
ATOM 683 C C . VAL A 1 89 ? -0.616 -8.054 -2.044 1.00 91.69 89 VAL A C 1
ATOM 685 O O . VAL A 1 89 ? 0.415 -8.510 -1.548 1.00 91.69 89 VAL A O 1
ATOM 688 N N . GLY A 1 90 ? -1.279 -8.652 -3.011 1.00 92.44 90 GLY A N 1
ATOM 689 C CA . GLY A 1 90 ? -0.838 -9.832 -3.708 1.00 92.44 90 GLY A CA 1
ATOM 690 C C . GLY A 1 90 ? 0.064 -9.525 -4.893 1.00 92.44 90 GLY A C 1
ATOM 691 O O . GLY A 1 90 ? 1.086 -10.181 -5.099 1.00 92.44 90 GLY A O 1
ATOM 692 N N . ASP A 1 91 ? -0.319 -8.523 -5.672 1.00 94.00 91 ASP A N 1
ATOM 693 C CA . ASP A 1 91 ? 0.443 -8.047 -6.820 1.00 94.00 91 ASP A CA 1
ATOM 694 C C . ASP A 1 91 ? 0.129 -6.574 -7.082 1.00 94.00 91 ASP A C 1
ATOM 696 O O . ASP A 1 91 ? -0.918 -6.076 -6.666 1.00 94.00 91 ASP A O 1
ATOM 700 N N . VAL A 1 92 ? 1.025 -5.890 -7.786 1.00 94.25 92 VAL A N 1
ATOM 701 C CA . VAL A 1 92 ? 0.808 -4.506 -8.230 1.00 94.25 92 VAL A CA 1
ATOM 702 C C . VAL A 1 92 ? 0.469 -4.538 -9.712 1.00 94.25 92 VAL A C 1
ATOM 704 O O . VAL A 1 92 ? 1.129 -5.238 -10.484 1.00 94.25 92 VAL A O 1
ATOM 707 N N . LEU A 1 93 ? -0.590 -3.826 -10.088 1.00 94.56 93 LEU A N 1
ATOM 708 C CA . LEU A 1 93 ? -1.137 -3.824 -11.435 1.00 94.56 93 LEU A CA 1
ATOM 709 C C . LEU A 1 93 ? -0.772 -2.531 -12.143 1.00 94.56 93 LEU A C 1
ATOM 711 O O . LEU A 1 93 ? -0.919 -1.437 -11.589 1.00 94.56 93 LEU A O 1
ATOM 715 N N . PHE A 1 94 ? -0.346 -2.685 -13.388 1.00 95.31 94 PHE A N 1
ATOM 716 C CA . PHE A 1 94 ? -0.018 -1.583 -14.263 1.00 95.31 94 PHE A CA 1
ATOM 717 C C . PHE A 1 94 ? -0.823 -1.640 -15.540 1.00 95.31 94 PHE A C 1
ATOM 719 O O . PHE A 1 94 ? -1.141 -2.718 -16.041 1.00 95.31 94 PHE A O 1
ATOM 726 N N . GLU A 1 95 ? -1.056 -0.470 -16.095 1.00 94.25 95 GLU A N 1
ATOM 727 C CA . GLU A 1 95 ? -1.453 -0.299 -17.475 1.00 94.25 95 GLU A CA 1
ATOM 728 C C . GLU A 1 95 ? -0.233 0.123 -18.297 1.00 94.25 95 GLU A C 1
ATOM 730 O O . GLU A 1 95 ? 0.572 0.947 -17.858 1.00 94.25 95 GLU A O 1
ATOM 735 N N . GLU A 1 96 ? -0.063 -0.497 -19.463 1.00 89.88 96 GLU A N 1
ATOM 736 C CA . GLU A 1 96 ? 1.023 -0.183 -20.393 1.00 89.88 96 GLU A CA 1
ATOM 737 C C . GLU A 1 96 ? 0.483 0.684 -21.542 1.00 89.88 96 GLU A C 1
ATOM 739 O O . GLU A 1 96 ? -0.240 0.184 -22.416 1.00 89.88 96 GLU A O 1
ATOM 744 N N . ASP A 1 97 ? 0.837 1.973 -21.519 1.00 80.62 97 ASP A N 1
ATOM 745 C CA . ASP A 1 97 ? 0.557 2.957 -22.575 1.00 80.62 97 ASP A CA 1
ATOM 746 C C . ASP A 1 97 ? 1.715 3.963 -22.696 1.00 80.62 97 ASP A C 1
ATOM 748 O O . ASP A 1 97 ? 1.710 5.036 -22.095 1.00 80.62 97 ASP A O 1
ATOM 752 N N . GLY A 1 98 ? 2.775 3.567 -23.409 1.00 82.31 98 GLY A N 1
ATOM 753 C CA . GLY A 1 98 ? 4.038 4.316 -23.510 1.00 82.31 98 GLY A CA 1
ATOM 754 C C . GLY A 1 98 ? 4.883 4.254 -22.232 1.00 82.31 98 GLY A C 1
ATOM 755 O O . GLY A 1 98 ? 6.066 3.920 -22.293 1.00 82.31 98 GLY A O 1
ATOM 756 N N . ASP A 1 99 ? 4.243 4.482 -21.089 1.00 87.00 99 ASP A N 1
ATOM 757 C CA . ASP A 1 99 ? 4.760 4.290 -19.742 1.00 87.00 99 ASP A CA 1
ATOM 758 C C . ASP A 1 99 ? 4.066 3.112 -19.043 1.00 87.00 99 ASP A C 1
ATOM 760 O O . ASP A 1 99 ? 3.069 2.557 -19.508 1.00 87.00 99 ASP A O 1
ATOM 764 N N . LEU A 1 100 ? 4.625 2.718 -17.898 1.00 93.19 100 LEU A N 1
ATOM 765 C CA . LEU A 1 100 ? 4.053 1.696 -17.030 1.00 93.19 100 LEU A CA 1
ATOM 766 C C . LEU A 1 100 ? 3.365 2.390 -15.846 1.00 93.19 100 LEU A C 1
ATOM 768 O O . LEU A 1 100 ? 4.023 2.762 -14.870 1.00 93.19 100 LEU A O 1
ATOM 772 N N . LEU A 1 101 ? 2.056 2.602 -15.962 1.00 92.88 101 LEU A N 1
ATOM 773 C CA . LEU A 1 101 ? 1.253 3.372 -15.011 1.00 92.88 101 LEU A CA 1
ATOM 774 C C . LEU A 1 101 ? 0.659 2.453 -13.950 1.00 92.88 101 LEU A C 1
ATOM 776 O O . LEU A 1 101 ? -0.048 1.508 -14.284 1.00 92.88 101 LEU A O 1
ATOM 780 N N . LEU A 1 102 ? 0.926 2.709 -12.670 1.00 92.94 102 LEU A N 1
ATOM 781 C CA . LEU A 1 102 ? 0.318 1.957 -11.573 1.00 92.94 102 LEU A CA 1
ATOM 782 C C . LEU A 1 102 ? -1.164 2.334 -11.465 1.00 92.94 102 LEU A C 1
ATOM 784 O O . LEU A 1 102 ? -1.493 3.470 -11.130 1.00 92.94 102 LEU A O 1
ATOM 788 N N . VAL A 1 103 ? -2.045 1.363 -11.708 1.00 92.38 103 VAL A N 1
ATOM 789 C CA . VAL A 1 103 ? -3.508 1.561 -11.696 1.00 92.38 103 VAL A CA 1
ATOM 790 C C . VAL A 1 103 ? -4.187 0.966 -10.467 1.00 92.38 103 VAL A C 1
ATOM 792 O O . VAL A 1 103 ? -5.273 1.390 -10.083 1.00 92.38 103 VAL A O 1
ATOM 795 N N . GLY A 1 104 ? -3.547 0.006 -9.801 1.00 92.25 104 GLY A N 1
ATOM 796 C CA . GLY A 1 104 ? -4.086 -0.581 -8.584 1.00 92.25 104 GLY A CA 1
ATOM 797 C C . GLY A 1 104 ? -3.283 -1.766 -8.084 1.00 92.25 104 GLY A C 1
ATOM 798 O O . GLY A 1 104 ? -2.143 -2.007 -8.492 1.00 92.25 104 GLY A O 1
ATOM 799 N N . VAL A 1 105 ? -3.896 -2.529 -7.190 1.00 93.56 105 VAL A N 1
ATOM 800 C CA . VAL A 1 105 ? -3.307 -3.746 -6.637 1.00 93.56 105 VAL A CA 1
ATOM 801 C C . VAL A 1 105 ? -4.302 -4.890 -6.680 1.00 93.56 105 VAL A C 1
ATOM 803 O O . VAL A 1 105 ? -5.505 -4.721 -6.488 1.00 93.56 105 VAL A O 1
ATOM 806 N N . GLU A 1 106 ? -3.777 -6.085 -6.898 1.00 93.69 106 GLU A N 1
ATOM 807 C CA . GLU A 1 106 ? -4.529 -7.307 -6.685 1.00 93.69 106 GLU A CA 1
ATOM 808 C C . GLU A 1 106 ? -4.381 -7.728 -5.221 1.00 93.69 106 GLU A C 1
ATOM 810 O O . GLU A 1 106 ? -3.263 -7.803 -4.704 1.00 93.69 106 GLU A O 1
ATOM 815 N N . VAL A 1 107 ? -5.488 -8.039 -4.551 1.00 90.50 107 VAL A N 1
ATOM 816 C CA . VAL A 1 107 ? -5.509 -8.506 -3.161 1.00 90.50 107 VAL A CA 1
ATOM 817 C C . VAL A 1 107 ? -6.067 -9.922 -3.066 1.00 90.50 107 VAL A C 1
ATOM 819 O O . VAL A 1 107 ? -6.920 -10.342 -3.849 1.00 90.50 107 VAL A O 1
ATOM 822 N N . GLY A 1 108 ? -5.578 -10.668 -2.075 1.00 81.06 108 GLY A N 1
ATOM 823 C CA . GLY A 1 108 ? -6.015 -12.038 -1.803 1.00 81.06 108 GLY A CA 1
ATOM 824 C C . GLY A 1 108 ? -5.002 -13.113 -2.198 1.00 81.06 108 GLY A C 1
ATOM 825 O O . GLY A 1 108 ? -3.925 -12.845 -2.732 1.00 81.06 108 GLY A O 1
ATOM 826 N N . ALA A 1 109 ? -5.341 -14.364 -1.881 1.00 82.12 109 ALA A N 1
ATOM 827 C CA . ALA A 1 109 ? -4.393 -15.478 -1.892 1.00 82.12 109 ALA A CA 1
ATOM 828 C C . ALA A 1 109 ? -3.954 -15.923 -3.299 1.00 82.12 109 ALA A C 1
ATOM 830 O O . ALA A 1 109 ? -2.866 -16.479 -3.438 1.00 82.12 109 ALA A O 1
ATOM 831 N N . ALA A 1 110 ? -4.768 -15.692 -4.335 1.00 87.06 110 ALA A N 1
ATOM 832 C CA . ALA A 1 110 ? -4.507 -16.158 -5.702 1.00 87.06 110 ALA A CA 1
ATOM 833 C C . ALA A 1 110 ? -3.129 -15.713 -6.227 1.00 87.06 110 ALA A C 1
ATOM 835 O O . ALA A 1 110 ? -2.360 -16.512 -6.764 1.00 87.06 110 ALA A O 1
ATOM 836 N N . SER A 1 111 ? -2.784 -14.452 -5.987 1.00 86.06 111 SER A N 1
ATOM 837 C CA . SER A 1 111 ? -1.477 -13.864 -6.287 1.00 86.06 111 SER A CA 1
ATOM 838 C C . SER A 1 111 ? -0.303 -14.642 -5.671 1.00 86.06 111 SER A C 1
ATOM 840 O O . SER A 1 111 ? 0.650 -14.995 -6.367 1.00 86.06 111 SER A O 1
ATOM 842 N N . VAL A 1 112 ? -0.397 -14.995 -4.387 1.00 85.62 112 VAL A N 1
ATOM 843 C CA . VAL A 1 112 ? 0.622 -15.748 -3.651 1.00 85.62 112 VAL A CA 1
ATOM 844 C C . VAL A 1 112 ? 0.805 -17.125 -4.280 1.00 85.62 112 VAL A C 1
ATOM 846 O O . VAL A 1 112 ? 1.934 -17.526 -4.564 1.00 85.62 112 VAL A O 1
ATOM 849 N N . TRP A 1 113 ? -0.294 -17.823 -4.581 1.00 88.81 113 TRP A N 1
ATOM 850 C CA . TRP A 1 113 ? -0.252 -19.129 -5.242 1.00 88.81 113 TRP A CA 1
ATOM 851 C C . TRP A 1 113 ? 0.398 -19.061 -6.631 1.00 88.81 113 TRP A C 1
ATOM 853 O O . TRP A 1 113 ? 1.216 -19.925 -6.956 1.00 88.81 113 TRP A O 1
ATOM 863 N N . ARG A 1 114 ? 0.129 -18.014 -7.430 1.00 88.25 114 ARG A N 1
ATOM 864 C CA . ARG A 1 114 ? 0.813 -17.820 -8.725 1.00 88.25 114 ARG A CA 1
ATOM 865 C C . ARG A 1 114 ? 2.315 -17.639 -8.564 1.00 88.25 114 ARG A C 1
ATOM 867 O O . ARG A 1 114 ? 3.071 -18.256 -9.313 1.00 88.25 114 ARG A O 1
ATOM 874 N N . ARG A 1 115 ? 2.759 -16.849 -7.584 1.00 84.75 115 ARG A N 1
ATOM 875 C CA . ARG A 1 115 ? 4.192 -16.611 -7.327 1.00 84.75 115 ARG A CA 1
ATOM 876 C C . ARG A 1 115 ? 4.918 -17.853 -6.807 1.00 84.75 115 ARG A C 1
ATOM 878 O O . ARG A 1 115 ? 6.113 -17.994 -7.038 1.00 84.75 115 ARG A O 1
ATOM 885 N N . LEU A 1 116 ? 4.202 -18.774 -6.160 1.00 86.44 116 LEU A N 1
ATOM 886 C CA . LEU A 1 116 ? 4.719 -20.096 -5.783 1.00 86.44 116 LEU A CA 1
ATOM 887 C C . LEU A 1 116 ? 4.742 -21.100 -6.954 1.00 86.44 116 LEU A C 1
ATOM 889 O O . LEU A 1 116 ? 5.126 -22.251 -6.766 1.00 86.44 116 LEU A O 1
ATOM 893 N N . GLY A 1 117 ? 4.335 -20.692 -8.161 1.00 86.88 117 GLY A N 1
ATOM 894 C CA . GLY A 1 117 ? 4.287 -21.546 -9.351 1.00 86.88 117 GLY A CA 1
ATOM 895 C C . GLY A 1 117 ? 3.009 -22.382 -9.480 1.00 86.88 117 GLY A C 1
ATOM 896 O O . GLY A 1 117 ? 2.854 -23.131 -10.443 1.00 86.88 117 GLY A O 1
ATOM 897 N N . LEU A 1 118 ? 2.050 -22.229 -8.564 1.00 90.12 118 LEU A N 1
ATOM 898 C CA . LEU A 1 118 ? 0.806 -23.002 -8.510 1.00 90.12 118 LEU A CA 1
ATOM 899 C C . LEU A 1 118 ? -0.325 -22.308 -9.283 1.00 90.12 118 LEU A C 1
ATOM 901 O O . LEU A 1 118 ? -1.420 -22.091 -8.767 1.00 90.12 118 LEU A O 1
ATOM 905 N N . ARG A 1 119 ? -0.058 -21.974 -10.552 1.00 87.56 119 ARG A N 1
ATOM 906 C CA . ARG A 1 119 ? -0.982 -21.221 -11.423 1.00 87.56 119 ARG A CA 1
ATOM 907 C C . ARG A 1 119 ? -2.374 -21.852 -11.519 1.00 87.56 119 ARG A C 1
ATOM 909 O O . ARG A 1 119 ? -3.349 -21.170 -11.252 1.00 87.56 119 ARG A O 1
ATOM 916 N N . ARG A 1 120 ? -2.455 -23.168 -11.752 1.00 90.00 120 ARG A N 1
ATOM 917 C CA . ARG A 1 120 ? -3.740 -23.889 -11.851 1.00 90.00 120 ARG A CA 1
ATOM 918 C C . ARG A 1 120 ? -4.612 -23.748 -10.601 1.00 90.00 120 ARG A C 1
ATOM 920 O O . ARG A 1 120 ? -5.823 -23.701 -10.714 1.00 90.00 120 ARG A O 1
ATOM 927 N N . VAL A 1 121 ? -4.003 -23.699 -9.414 1.00 88.62 121 VAL A N 1
ATOM 928 C CA . VAL A 1 121 ? -4.741 -23.501 -8.155 1.00 88.62 121 VAL A CA 1
ATOM 929 C C . VAL A 1 121 ? -5.225 -22.060 -8.061 1.00 88.62 121 VAL A C 1
ATOM 931 O O . VAL A 1 121 ? -6.371 -21.812 -7.704 1.00 88.62 121 VAL A O 1
ATOM 934 N N . ALA A 1 122 ? -4.356 -21.112 -8.409 1.00 87.81 122 ALA A N 1
ATOM 935 C CA . ALA A 1 122 ? -4.681 -19.697 -8.367 1.00 87.81 122 ALA A CA 1
ATOM 936 C C . ALA A 1 122 ? -5.811 -19.300 -9.323 1.00 87.81 122 ALA A C 1
ATOM 938 O O . ALA A 1 122 ? -6.593 -18.425 -8.971 1.00 87.81 122 ALA A O 1
ATOM 939 N N . ASP A 1 123 ? -5.914 -19.947 -10.486 1.00 86.44 123 ASP A N 1
ATOM 940 C CA . ASP A 1 123 ? -6.962 -19.683 -11.483 1.00 86.44 123 ASP A CA 1
ATOM 941 C C . ASP A 1 123 ? -8.374 -20.017 -10.962 1.00 86.44 123 ASP A C 1
ATOM 943 O O . ASP A 1 123 ? -9.368 -19.520 -11.487 1.00 86.44 123 ASP A O 1
ATOM 947 N N . HIS A 1 124 ? -8.474 -20.832 -9.907 1.00 88.44 124 HIS A N 1
ATOM 948 C CA . HIS A 1 124 ? -9.735 -21.169 -9.241 1.00 88.44 124 HIS A CA 1
ATOM 949 C C . HIS A 1 124 ? -10.039 -20.302 -8.012 1.00 88.44 124 HIS A C 1
ATOM 951 O O . HIS A 1 124 ? -11.094 -20.464 -7.397 1.00 88.44 124 HIS A O 1
ATOM 957 N N . LEU A 1 125 ? -9.128 -19.412 -7.618 1.00 86.00 125 LEU A N 1
ATOM 958 C CA . LEU A 1 125 ? -9.315 -18.539 -6.466 1.00 86.00 125 LEU A CA 1
ATOM 959 C C . LEU A 1 125 ? -9.855 -17.175 -6.909 1.00 86.00 125 LEU A C 1
ATOM 961 O O . LEU A 1 125 ? -9.421 -16.652 -7.935 1.00 86.00 125 LEU A O 1
ATOM 965 N N . PRO A 1 126 ? -10.761 -16.561 -6.130 1.00 83.62 126 PRO A N 1
ATOM 966 C CA . PRO A 1 126 ? -11.226 -15.218 -6.431 1.00 83.62 126 PRO A CA 1
ATOM 967 C C . PRO A 1 126 ? -10.065 -14.222 -6.342 1.00 83.62 126 PRO A C 1
ATOM 969 O O . PRO A 1 126 ? -9.253 -14.264 -5.413 1.00 83.62 126 PRO A O 1
ATOM 972 N N . THR A 1 127 ? -10.016 -13.311 -7.307 1.00 83.94 127 THR A N 1
ATOM 973 C CA . THR A 1 127 ? -9.104 -12.168 -7.325 1.00 83.94 127 THR A CA 1
ATOM 974 C C . THR A 1 127 ? -9.913 -10.899 -7.126 1.00 83.94 127 THR A C 1
ATOM 976 O O . THR A 1 127 ? -10.860 -10.654 -7.874 1.00 83.94 127 THR A O 1
ATOM 979 N N . THR A 1 128 ? -9.535 -10.080 -6.151 1.00 90.75 128 THR A N 1
ATOM 980 C CA . THR A 1 128 ? -10.107 -8.743 -5.977 1.00 90.75 128 THR A CA 1
ATOM 981 C C . THR A 1 128 ? -9.065 -7.727 -6.403 1.00 90.75 128 THR A C 1
ATOM 983 O O . THR A 1 128 ? -7.906 -7.825 -6.003 1.00 90.75 128 THR A O 1
ATOM 986 N N . VAL A 1 129 ? -9.474 -6.761 -7.215 1.00 92.44 129 VAL A N 1
ATOM 987 C CA . VAL A 1 129 ? -8.641 -5.618 -7.584 1.00 92.44 129 VAL A CA 1
ATOM 988 C C . VAL A 1 129 ? -9.159 -4.404 -6.837 1.00 92.44 129 VAL A C 1
ATOM 990 O O . VAL A 1 129 ? -10.370 -4.221 -6.737 1.00 92.44 129 VAL A O 1
ATOM 993 N N . ILE A 1 130 ? -8.238 -3.615 -6.300 1.00 90.62 130 ILE A N 1
ATOM 994 C CA . ILE A 1 130 ? -8.538 -2.312 -5.717 1.00 90.62 130 ILE A CA 1
ATOM 995 C C . ILE A 1 130 ? -7.749 -1.279 -6.510 1.00 90.62 130 ILE A C 1
ATOM 997 O O . ILE A 1 130 ? -6.547 -1.457 -6.737 1.00 90.62 130 ILE A O 1
ATOM 1001 N N . GLU A 1 131 ? -8.435 -0.237 -6.963 1.00 90.38 131 GLU A N 1
ATOM 1002 C CA . GLU A 1 131 ? -7.830 0.851 -7.722 1.00 90.38 131 GLU A CA 1
ATOM 1003 C C . GLU A 1 131 ? -6.939 1.704 -6.821 1.00 90.38 131 GLU A C 1
ATOM 1005 O O . GLU A 1 131 ? -7.178 1.831 -5.621 1.00 90.38 131 GLU A O 1
ATOM 1010 N N . TRP A 1 132 ? -5.892 2.296 -7.393 1.00 86.81 132 TRP A N 1
ATOM 1011 C CA . TRP A 1 132 ? -4.952 3.111 -6.628 1.00 86.81 132 TRP A CA 1
ATOM 1012 C C . TRP A 1 132 ? -5.602 4.241 -5.802 1.00 86.81 132 TRP A C 1
ATOM 1014 O O . TRP A 1 132 ? -5.210 4.400 -4.644 1.00 86.81 132 TRP A O 1
ATOM 1024 N N . PRO A 1 133 ? -6.590 5.001 -6.318 1.00 83.44 133 PRO A N 1
ATOM 1025 C CA . PRO A 1 133 ? -7.241 6.060 -5.542 1.00 83.44 133 PRO A CA 1
ATOM 1026 C C . PRO A 1 133 ? -7.968 5.555 -4.287 1.00 83.44 133 PRO A C 1
ATOM 1028 O O . PRO A 1 133 ? -8.084 6.296 -3.315 1.00 83.44 133 PRO A O 1
ATOM 1031 N N . ASP A 1 134 ? -8.403 4.293 -4.285 1.00 83.56 134 ASP A N 1
ATOM 1032 C CA . ASP A 1 134 ? -9.130 3.663 -3.177 1.00 83.56 134 ASP A CA 1
ATOM 1033 C C . ASP A 1 134 ? -8.199 2.981 -2.154 1.00 83.56 134 ASP A C 1
ATOM 1035 O O . ASP A 1 134 ? -8.655 2.251 -1.263 1.00 83.56 134 ASP A O 1
ATOM 1039 N N . LEU A 1 135 ? -6.883 3.199 -2.274 1.00 81.38 135 LEU A N 1
ATOM 1040 C CA . LEU A 1 135 ? -5.851 2.566 -1.459 1.00 81.38 135 LEU A CA 1
ATOM 1041 C C . LEU A 1 135 ? -5.039 3.576 -0.656 1.00 81.38 135 LEU A C 1
ATOM 1043 O O . LEU A 1 135 ? -4.459 4.518 -1.193 1.00 81.38 135 LEU A O 1
ATOM 1047 N N . HIS A 1 136 ? -4.841 3.266 0.625 1.00 77.62 136 HIS A N 1
ATOM 1048 C CA . HIS A 1 136 ? -3.788 3.890 1.425 1.00 77.62 136 HIS A CA 1
ATOM 1049 C C . HIS A 1 136 ? -2.722 2.862 1.830 1.00 77.62 136 HIS A C 1
ATOM 1051 O O . HIS A 1 136 ? -3.052 1.860 2.475 1.00 77.62 136 HIS A O 1
ATOM 1057 N N . PRO A 1 137 ? -1.432 3.081 1.507 1.00 72.88 137 PRO A N 1
ATOM 1058 C CA . PRO A 1 137 ? -0.347 2.239 2.001 1.00 72.88 137 PRO A CA 1
ATOM 1059 C C . PRO A 1 137 ? -0.317 2.185 3.533 1.00 72.88 137 PRO A C 1
ATOM 1061 O O . PRO A 1 137 ? -0.311 3.223 4.189 1.00 72.88 137 PRO A O 1
ATOM 1064 N N . ALA A 1 138 ? -0.267 0.979 4.107 1.00 67.25 138 ALA A N 1
ATOM 1065 C CA . ALA A 1 138 ? -0.285 0.754 5.557 1.00 67.25 138 ALA A CA 1
ATOM 1066 C C . ALA A 1 138 ? 0.995 0.056 6.076 1.00 67.25 138 ALA A C 1
ATOM 1068 O O . ALA A 1 138 ? 1.108 -0.290 7.248 1.00 67.25 138 ALA A O 1
ATOM 1069 N N . THR A 1 139 ? 2.003 -0.164 5.235 1.00 66.19 139 THR A N 1
ATOM 1070 C CA . THR A 1 139 ? 3.310 -0.724 5.630 1.00 66.19 139 THR A CA 1
ATOM 1071 C C . THR A 1 139 ? 4.286 0.365 6.042 1.00 66.19 139 THR A C 1
ATOM 1073 O O . THR A 1 139 ? 4.334 1.400 5.406 1.00 66.19 139 THR A O 1
ATOM 1076 N N . GLY A 1 140 ? 5.119 0.129 7.062 1.00 63.47 140 GLY A N 1
ATOM 1077 C CA . GLY A 1 140 ? 5.953 1.160 7.707 1.00 63.47 140 GLY A CA 1
ATOM 1078 C C . GLY A 1 140 ? 6.601 2.194 6.782 1.00 63.47 140 GLY A C 1
ATOM 1079 O O . GLY A 1 140 ? 6.317 3.381 6.907 1.00 63.47 140 GLY A O 1
ATOM 1080 N N . ALA A 1 141 ? 7.416 1.756 5.820 1.00 65.44 141 ALA A N 1
ATOM 1081 C CA . ALA A 1 141 ? 8.032 2.669 4.861 1.00 65.44 141 ALA A CA 1
ATOM 1082 C C . ALA A 1 141 ? 7.007 3.259 3.874 1.00 65.44 141 ALA A C 1
ATOM 1084 O O . ALA A 1 141 ? 7.006 4.466 3.676 1.00 65.44 141 ALA A O 1
ATOM 1085 N N . GLY A 1 142 ? 6.105 2.465 3.286 1.00 66.69 142 GLY A N 1
ATOM 1086 C CA . GLY A 1 142 ? 5.079 2.969 2.358 1.00 66.69 142 GLY A CA 1
ATOM 1087 C C . GLY A 1 142 ? 4.139 4.005 2.988 1.00 66.69 142 GLY A C 1
ATOM 1088 O O . GLY A 1 142 ? 3.875 5.043 2.390 1.00 66.69 142 GLY A O 1
ATOM 1089 N N . LEU A 1 143 ? 3.706 3.762 4.223 1.00 67.31 143 LEU A N 1
ATOM 1090 C CA . LEU A 1 143 ? 2.912 4.662 5.050 1.00 67.31 143 LEU A CA 1
ATOM 1091 C C . LEU A 1 143 ? 3.705 5.925 5.384 1.00 67.31 143 LEU A C 1
ATOM 1093 O O . LEU A 1 143 ? 3.211 7.012 5.133 1.00 67.31 143 LEU A O 1
ATOM 1097 N N . ALA A 1 144 ? 4.942 5.816 5.881 1.00 66.00 144 ALA A N 1
ATOM 1098 C CA . ALA A 1 144 ? 5.761 6.992 6.179 1.00 66.00 144 ALA A CA 1
ATOM 1099 C C . ALA A 1 144 ? 5.984 7.876 4.937 1.00 66.00 144 ALA A C 1
ATOM 1101 O O . ALA A 1 144 ? 5.858 9.095 5.022 1.00 66.00 144 ALA A O 1
ATOM 1102 N N . HIS A 1 145 ? 6.249 7.274 3.772 1.00 68.44 145 HIS A N 1
ATOM 1103 C CA . HIS A 1 145 ? 6.382 8.021 2.520 1.00 68.44 145 HIS A CA 1
ATOM 1104 C C . HIS A 1 145 ? 5.056 8.647 2.072 1.00 68.44 145 HIS A C 1
ATOM 1106 O O . HIS A 1 145 ? 5.056 9.794 1.635 1.00 68.44 145 HIS A O 1
ATOM 1112 N N . HIS A 1 146 ? 3.931 7.938 2.207 1.00 71.94 146 HIS A N 1
ATOM 1113 C CA . HIS A 1 146 ? 2.609 8.476 1.878 1.00 71.94 146 HIS A CA 1
ATOM 1114 C C . HIS A 1 146 ? 2.223 9.641 2.799 1.00 71.94 146 HIS A C 1
ATOM 1116 O O . HIS A 1 146 ? 1.731 10.655 2.320 1.00 71.94 146 HIS A O 1
ATOM 1122 N N . LEU A 1 147 ? 2.517 9.539 4.099 1.00 65.06 147 LEU A N 1
ATOM 1123 C CA . LEU A 1 147 ? 2.296 10.610 5.074 1.00 65.06 147 LEU A CA 1
ATOM 1124 C C . LEU A 1 147 ? 3.170 11.835 4.803 1.00 65.06 147 LEU A C 1
ATOM 1126 O O . LEU A 1 147 ? 2.697 12.958 4.940 1.00 65.06 147 LEU A O 1
ATOM 1130 N N . ALA A 1 148 ? 4.425 11.631 4.395 1.00 68.44 148 ALA A N 1
ATOM 1131 C CA . ALA A 1 148 ? 5.316 12.725 4.021 1.00 68.44 148 ALA A CA 1
ATOM 1132 C C . ALA A 1 148 ? 4.870 13.421 2.723 1.00 68.44 148 ALA A C 1
ATOM 1134 O O . ALA A 1 148 ? 4.941 14.644 2.631 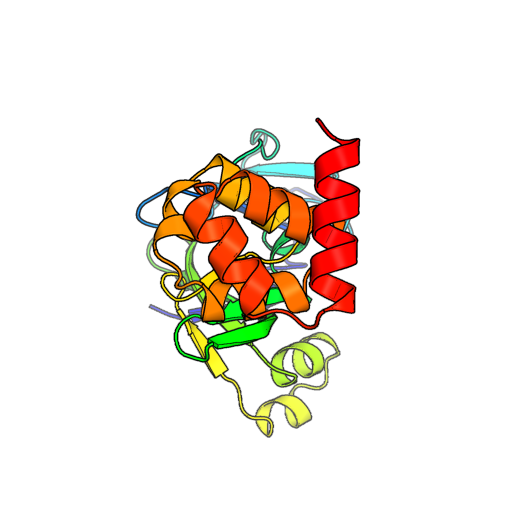1.00 68.44 148 ALA A O 1
ATOM 1135 N N . ALA A 1 149 ? 4.410 12.651 1.732 1.00 68.81 149 ALA A N 1
ATOM 1136 C CA . ALA A 1 149 ? 3.987 13.175 0.436 1.00 68.81 149 ALA A CA 1
ATOM 1137 C C . ALA A 1 149 ? 2.589 13.816 0.474 1.00 68.81 149 ALA A C 1
ATOM 1139 O O . ALA A 1 149 ? 2.348 14.809 -0.207 1.00 68.81 149 ALA A O 1
ATOM 1140 N N . ASN A 1 150 ? 1.663 13.255 1.257 1.00 72.00 150 ASN A N 1
ATOM 1141 C CA . ASN A 1 150 ? 0.284 13.722 1.353 1.00 72.00 150 ASN A CA 1
ATOM 1142 C C . ASN A 1 150 ? -0.278 13.569 2.782 1.00 72.00 150 ASN A C 1
ATOM 1144 O O . ASN A 1 150 ? -1.111 12.696 3.044 1.00 72.00 150 ASN A O 1
ATOM 1148 N N . PRO A 1 151 ? 0.126 14.439 3.724 1.00 69.00 151 PRO A N 1
ATOM 1149 C CA . PRO A 1 151 ? -0.367 14.383 5.100 1.00 69.00 151 PRO A CA 1
ATOM 1150 C C . PRO A 1 151 ? -1.881 14.641 5.202 1.00 69.00 151 PRO A C 1
ATOM 1152 O O . PRO A 1 151 ? -2.529 14.150 6.125 1.00 69.00 151 PRO A O 1
ATOM 1155 N N . ALA A 1 152 ? -2.464 15.362 4.237 1.00 71.81 152 ALA A N 1
ATOM 1156 C CA . ALA A 1 152 ? -3.894 15.664 4.197 1.00 71.81 152 ALA A CA 1
ATOM 1157 C C . ALA A 1 152 ? -4.763 14.453 3.814 1.00 71.81 152 ALA A C 1
ATOM 1159 O O . ALA A 1 152 ? -5.951 14.442 4.137 1.00 71.81 152 ALA A O 1
ATOM 1160 N N . ALA A 1 153 ? -4.199 13.419 3.178 1.00 70.50 153 ALA A N 1
ATOM 1161 C CA . ALA A 1 153 ? -4.937 12.207 2.812 1.00 70.50 153 ALA A CA 1
ATOM 1162 C C . ALA A 1 153 ? -5.577 11.530 4.034 1.00 70.50 153 ALA A C 1
ATOM 1164 O O . ALA A 1 153 ? -6.725 11.096 3.976 1.00 70.50 153 ALA A O 1
ATOM 1165 N N . LEU A 1 154 ? -4.882 11.517 5.178 1.00 74.06 154 LEU A N 1
ATOM 1166 C CA . LEU A 1 154 ? -5.442 10.971 6.414 1.00 74.06 154 LEU A CA 1
ATOM 1167 C C . LEU A 1 154 ? -6.634 11.775 6.938 1.00 74.06 154 LEU A C 1
ATOM 1169 O O . LEU A 1 154 ? -7.504 11.202 7.584 1.00 74.06 154 LEU A O 1
ATOM 1173 N N . HIS A 1 155 ? -6.682 13.087 6.692 1.00 79.12 155 HIS A N 1
ATOM 1174 C CA . HIS A 1 155 ? -7.769 13.941 7.188 1.00 79.12 155 HIS A CA 1
ATOM 1175 C C . HIS A 1 155 ? -9.086 13.676 6.456 1.00 79.12 155 HIS A C 1
ATOM 1177 O O . HIS A 1 155 ? -10.145 14.037 6.965 1.00 79.12 155 HIS A O 1
ATOM 1183 N N . GLN A 1 156 ? -9.021 13.043 5.282 1.00 81.62 156 GLN A N 1
ATOM 1184 C CA . GLN A 1 156 ? -10.191 12.640 4.503 1.00 81.62 156 GLN A CA 1
ATOM 1185 C C . GLN A 1 156 ? -10.809 11.334 5.015 1.00 81.62 156 GLN A C 1
ATOM 1187 O O . GLN A 1 156 ? -11.981 11.067 4.756 1.00 81.62 156 GLN A O 1
ATOM 1192 N N . LEU A 1 157 ? -10.047 10.533 5.766 1.00 85.88 157 LEU A N 1
ATOM 1193 C CA . LEU A 1 157 ? -10.563 9.327 6.394 1.00 85.88 157 LEU A CA 1
ATOM 1194 C C . LEU A 1 157 ? -11.371 9.685 7.642 1.00 85.88 157 LEU A C 1
ATOM 1196 O O . LEU A 1 157 ? -10.996 10.538 8.444 1.00 85.88 157 LEU A O 1
ATOM 1200 N N . THR A 1 158 ? -12.489 8.993 7.825 1.00 90.31 158 THR A N 1
ATOM 1201 C CA . THR A 1 158 ? -13.311 9.130 9.029 1.00 90.31 158 THR A CA 1
ATOM 1202 C C . THR A 1 158 ? -12.629 8.485 10.240 1.00 90.31 158 THR A C 1
ATOM 1204 O O . THR A 1 158 ? -11.823 7.559 10.105 1.00 90.31 158 THR A O 1
ATOM 1207 N N . ALA A 1 159 ? -13.004 8.905 11.453 1.00 92.69 159 ALA A N 1
ATOM 1208 C CA . ALA A 1 159 ? -12.461 8.320 12.680 1.00 92.69 159 ALA A CA 1
ATOM 1209 C C . ALA A 1 159 ? -12.623 6.780 12.768 1.00 92.69 159 ALA A C 1
ATOM 1211 O O . ALA A 1 159 ? -11.654 6.117 13.141 1.00 92.69 159 ALA A O 1
ATOM 1212 N N . PRO A 1 160 ? -13.760 6.166 12.368 1.00 92.38 160 PRO A N 1
ATOM 1213 C CA . PRO A 1 160 ? -13.881 4.706 12.293 1.00 92.38 160 PRO A CA 1
ATOM 1214 C C . PRO A 1 160 ? -12.929 4.039 11.284 1.00 92.38 160 PRO A C 1
ATOM 1216 O O . PRO A 1 160 ? -12.379 2.969 11.564 1.00 92.38 160 PRO A O 1
ATOM 1219 N N . GLN A 1 161 ? -12.705 4.659 10.120 1.00 89.75 161 GLN A N 1
ATOM 1220 C CA . GLN A 1 161 ? -11.774 4.143 9.107 1.00 89.75 161 GLN A CA 1
ATOM 1221 C C . GLN A 1 161 ? -10.332 4.185 9.620 1.00 89.75 161 GLN A C 1
ATOM 1223 O O . GLN A 1 161 ? -9.614 3.185 9.573 1.00 89.75 161 GLN A O 1
ATOM 1228 N N . LEU A 1 162 ? -9.932 5.310 10.213 1.00 90.00 162 LEU A N 1
ATOM 1229 C CA . LEU A 1 162 ? -8.626 5.467 10.852 1.00 90.00 162 LEU A CA 1
ATOM 1230 C C . LEU A 1 162 ? -8.449 4.528 12.051 1.00 90.00 162 LEU A C 1
ATOM 1232 O O . LEU A 1 162 ? -7.354 4.009 12.261 1.00 90.00 162 LEU A O 1
ATOM 1236 N N . ALA A 1 163 ? -9.503 4.252 12.819 1.00 91.88 163 ALA A N 1
ATOM 1237 C CA . ALA A 1 163 ? -9.463 3.268 13.900 1.00 91.88 163 ALA A CA 1
ATOM 1238 C C . ALA A 1 163 ? -9.229 1.848 13.362 1.00 91.88 163 ALA A C 1
ATOM 1240 O O . ALA A 1 163 ? -8.435 1.089 13.921 1.00 91.88 163 ALA A O 1
ATOM 1241 N N . THR A 1 164 ? -9.851 1.501 12.236 1.00 89.50 164 THR A N 1
ATOM 1242 C CA . THR A 1 164 ? -9.635 0.208 11.569 1.00 89.50 164 THR A CA 1
ATOM 1243 C C . THR A 1 164 ? -8.201 0.082 11.053 1.00 89.50 164 THR A C 1
ATOM 1245 O O . THR A 1 164 ? -7.525 -0.912 11.327 1.00 89.50 164 THR A O 1
ATOM 1248 N N . LEU A 1 165 ? -7.702 1.121 10.380 1.00 87.69 165 LEU A N 1
ATOM 1249 C CA . LEU A 1 165 ? -6.318 1.214 9.919 1.00 87.69 165 LEU A CA 1
ATOM 1250 C C . LEU A 1 165 ? -5.333 1.088 11.094 1.00 87.69 165 LEU A C 1
ATOM 1252 O O . LEU A 1 165 ? -4.510 0.177 11.126 1.00 87.69 165 LEU A O 1
ATOM 1256 N N . THR A 1 166 ? -5.451 1.930 12.120 1.00 89.69 166 THR A N 1
ATOM 1257 C CA . THR A 1 166 ? -4.521 1.949 13.268 1.00 89.69 166 THR A CA 1
ATOM 1258 C C . THR A 1 166 ? -4.594 0.694 14.143 1.00 89.69 166 THR A C 1
ATOM 1260 O O . THR A 1 166 ? -3.614 0.355 14.820 1.00 89.69 166 THR A O 1
ATOM 1263 N N . SER A 1 167 ? -5.708 -0.042 14.109 1.00 89.19 167 SER A N 1
ATOM 1264 C CA . SER A 1 167 ? -5.848 -1.330 14.796 1.00 89.19 167 SER A CA 1
ATOM 1265 C C . SER A 1 167 ? -4.948 -2.414 14.208 1.00 89.19 167 SER A C 1
ATOM 1267 O O . SER A 1 167 ? -4.369 -3.183 14.972 1.00 89.19 167 SER A O 1
ATOM 1269 N N . GLY A 1 168 ? -4.802 -2.476 12.881 1.00 84.56 168 GLY A N 1
ATOM 1270 C CA . GLY A 1 168 ? -3.954 -3.489 12.241 1.00 84.56 168 GLY A CA 1
ATOM 1271 C C . GLY A 1 168 ? -2.504 -3.061 12.007 1.00 84.56 168 GLY A C 1
ATOM 1272 O O . GLY A 1 168 ? -1.686 -3.895 11.630 1.00 84.56 168 GLY A O 1
ATOM 1273 N N . LEU A 1 169 ? -2.163 -1.795 12.260 1.00 86.50 169 LEU A N 1
ATOM 1274 C CA . LEU A 1 169 ? -0.785 -1.304 12.210 1.00 86.50 169 LEU A CA 1
ATOM 1275 C C . LEU A 1 169 ? 0.049 -1.747 13.423 1.00 86.50 169 LEU A C 1
ATOM 1277 O O . LEU A 1 169 ? -0.450 -1.930 14.534 1.00 86.50 169 LEU A O 1
ATOM 1281 N N . ALA A 1 170 ? 1.373 -1.798 13.258 1.00 85.44 170 ALA A N 1
ATOM 1282 C CA . ALA A 1 170 ? 2.284 -1.824 14.403 1.00 85.44 170 ALA A CA 1
ATOM 1283 C C . ALA A 1 170 ? 2.106 -0.552 15.256 1.00 85.44 170 ALA A C 1
ATOM 1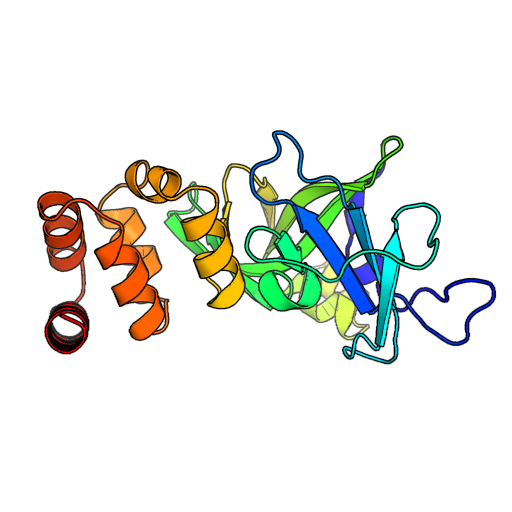285 O O . ALA A 1 170 ? 1.858 0.526 14.720 1.00 85.44 170 ALA A O 1
ATOM 1286 N N . THR A 1 171 ? 2.251 -0.659 16.582 1.00 88.19 171 THR A N 1
ATOM 1287 C CA . THR A 1 171 ? 1.960 0.436 17.534 1.00 88.19 171 THR A CA 1
ATOM 1288 C C . THR A 1 171 ? 2.688 1.738 17.198 1.00 88.19 171 THR A C 1
ATOM 1290 O O . THR A 1 171 ? 2.091 2.803 17.287 1.00 88.19 171 THR A O 1
ATOM 1293 N N . HIS A 1 172 ? 3.947 1.656 16.761 1.00 85.50 172 HIS A N 1
ATOM 1294 C CA . HIS A 1 172 ? 4.722 2.826 16.350 1.00 85.50 172 HIS A CA 1
ATOM 1295 C C . HIS A 1 172 ? 4.116 3.534 15.129 1.00 85.50 172 HIS A C 1
ATOM 1297 O O . HIS A 1 172 ? 3.876 4.733 15.179 1.00 85.50 172 HIS A O 1
ATOM 1303 N N . HIS A 1 173 ? 3.775 2.793 14.073 1.00 85.19 173 HIS A N 1
ATOM 1304 C CA . HIS A 1 173 ? 3.148 3.362 12.876 1.00 85.19 173 HIS A CA 1
ATOM 1305 C C . HIS A 1 173 ? 1.745 3.910 13.157 1.00 85.19 173 HIS A C 1
ATOM 1307 O O . HIS A 1 173 ? 1.370 4.950 12.630 1.00 85.19 173 HIS A O 1
ATOM 1313 N N . ALA A 1 174 ? 0.977 3.236 14.015 1.00 89.06 174 ALA A N 1
ATOM 1314 C CA . ALA A 1 174 ? -0.321 3.734 14.457 1.00 89.06 174 ALA A CA 1
ATOM 1315 C C . ALA A 1 174 ? -0.196 5.057 15.230 1.00 89.06 174 ALA A C 1
ATOM 131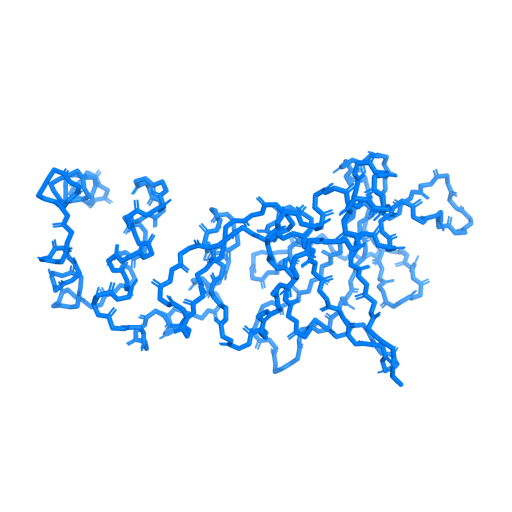7 O O . ALA A 1 174 ? -1.014 5.947 15.028 1.00 89.06 174 ALA A O 1
ATOM 1318 N N . ALA A 1 175 ? 0.826 5.206 16.081 1.00 88.94 175 ALA A N 1
ATOM 1319 C CA . ALA A 1 175 ? 1.097 6.467 16.767 1.00 88.94 175 ALA A CA 1
ATOM 1320 C C . ALA A 1 175 ? 1.478 7.576 15.775 1.00 88.94 175 ALA A C 1
ATOM 1322 O O . ALA A 1 175 ? 0.864 8.635 15.819 1.00 88.94 175 ALA A O 1
ATOM 1323 N N . MET A 1 176 ? 2.368 7.289 14.814 1.00 86.75 176 MET A N 1
ATOM 1324 C CA . MET A 1 176 ? 2.723 8.244 13.754 1.00 86.75 176 MET A CA 1
ATOM 1325 C C . MET A 1 176 ? 1.490 8.757 13.000 1.00 86.75 176 MET A C 1
ATOM 1327 O O . MET A 1 176 ? 1.361 9.955 12.786 1.00 86.75 176 MET A O 1
ATOM 1331 N N . VAL A 1 177 ? 0.557 7.869 12.630 1.00 87.44 177 VAL A N 1
ATOM 1332 C CA . VAL A 1 177 ? -0.709 8.262 11.983 1.00 87.44 177 VAL A CA 1
ATOM 1333 C C . VAL A 1 177 ? -1.477 9.260 12.847 1.00 87.44 177 VAL A C 1
ATOM 1335 O O . VAL A 1 177 ? -1.895 10.293 12.337 1.00 87.44 177 VAL A O 1
ATOM 1338 N N . LEU A 1 178 ? -1.634 8.983 14.146 1.00 90.62 178 LEU A N 1
ATOM 1339 C CA . LEU A 1 178 ? -2.350 9.871 15.068 1.00 90.62 178 LEU A CA 1
ATOM 1340 C C . LEU A 1 178 ? -1.652 11.224 15.264 1.00 90.62 178 LEU A C 1
ATOM 1342 O O . LEU A 1 178 ? -2.337 12.220 15.478 1.00 90.62 178 LEU A O 1
ATOM 1346 N N . ASP A 1 179 ? -0.324 11.274 15.182 1.00 90.12 179 ASP A N 1
ATOM 1347 C CA . ASP A 1 179 ? 0.455 12.509 15.344 1.00 90.12 179 ASP A CA 1
ATOM 1348 C C . ASP A 1 179 ? 0.331 13.458 14.140 1.00 90.12 179 ASP A C 1
ATOM 1350 O O . ASP A 1 179 ? 0.532 14.664 14.278 1.00 90.12 179 ASP A O 1
ATOM 1354 N N . HIS A 1 180 ? -0.073 12.943 12.976 1.00 88.06 180 HIS A N 1
ATOM 1355 C CA . HIS A 1 180 ? -0.387 13.748 11.791 1.00 88.06 180 HIS A CA 1
ATOM 1356 C C . HIS A 1 180 ? -1.850 14.226 11.734 1.00 88.06 180 HIS A C 1
ATOM 1358 O O . HIS A 1 180 ? -2.223 14.968 10.818 1.00 88.06 180 HIS A O 1
ATOM 1364 N N . LEU A 1 181 ? -2.694 13.826 12.690 1.00 89.75 181 LEU A N 1
ATOM 1365 C CA . LEU A 1 181 ? -4.094 14.241 12.763 1.00 89.75 181 LEU A CA 1
ATOM 1366 C C . LEU A 1 181 ? -4.278 15.460 13.681 1.00 89.75 181 LEU A C 1
ATOM 1368 O O . LEU A 1 181 ? -3.573 15.599 14.682 1.00 89.75 181 LEU A O 1
ATOM 1372 N N . PRO A 1 182 ? -5.292 16.309 13.427 1.00 90.06 182 PRO A N 1
ATOM 1373 C CA . PRO A 1 182 ? -5.727 17.299 14.405 1.00 90.06 182 PRO A CA 1
ATOM 1374 C C . PRO A 1 182 ? -6.103 16.622 15.738 1.00 90.06 182 PRO A C 1
ATOM 1376 O O . PRO A 1 182 ? -6.718 15.550 15.702 1.00 90.06 182 PRO A O 1
ATOM 1379 N N . PRO A 1 183 ? -5.832 17.241 16.907 1.00 90.81 183 PRO A N 1
ATOM 1380 C CA . PRO A 1 183 ? -6.053 16.615 18.215 1.00 90.81 183 PRO A CA 1
ATOM 1381 C C . PRO A 1 183 ? -7.460 16.036 18.406 1.00 90.81 183 PRO A C 1
ATOM 1383 O O . PRO A 1 183 ? -7.600 14.881 18.794 1.00 90.81 183 PRO A O 1
ATOM 1386 N N . ALA A 1 184 ? -8.498 16.789 18.026 1.00 92.19 184 ALA A N 1
ATOM 1387 C CA . ALA A 1 184 ? -9.888 16.339 18.122 1.00 92.19 184 ALA A CA 1
ATOM 1388 C C . ALA A 1 184 ? -10.180 15.100 17.255 1.00 92.19 184 ALA A C 1
ATOM 1390 O O . ALA A 1 184 ? -10.934 14.215 17.656 1.00 92.19 184 ALA A O 1
ATOM 1391 N N . HIS A 1 185 ? -9.564 15.006 16.072 1.00 93.44 185 HIS A N 1
ATOM 1392 C CA . HIS A 1 185 ? -9.723 13.844 15.199 1.00 93.44 185 HIS A CA 1
ATOM 1393 C C . HIS A 1 185 ? -8.972 12.635 15.781 1.00 93.44 185 HIS A C 1
ATOM 1395 O O . HIS A 1 185 ? -9.527 11.541 15.843 1.00 93.44 185 HIS A O 1
ATOM 1401 N N . ALA A 1 186 ? -7.747 12.826 16.284 1.00 93.94 186 ALA A N 1
ATOM 1402 C CA . ALA A 1 186 ? -6.987 11.767 16.949 1.00 93.94 186 ALA A CA 1
ATOM 1403 C C . ALA A 1 186 ? -7.729 11.200 18.176 1.00 93.94 186 ALA A C 1
ATOM 1405 O O . ALA A 1 186 ? -7.777 9.984 18.360 1.00 93.94 186 ALA A O 1
ATOM 1406 N N . GLU A 1 187 ? -8.352 12.058 18.989 1.00 94.62 187 GLU A N 1
ATOM 1407 C CA . GLU A 1 187 ? -9.199 11.643 20.116 1.00 94.62 187 GLU A CA 1
ATOM 1408 C C . GLU A 1 187 ? -10.422 10.844 19.656 1.00 94.62 187 GLU A C 1
ATOM 1410 O O . GLU A 1 187 ? -10.712 9.784 20.215 1.00 94.62 187 GLU A O 1
ATOM 1415 N N . ALA A 1 188 ? -11.098 11.294 18.593 1.00 96.06 188 ALA A N 1
ATOM 1416 C CA . ALA A 1 188 ? -12.212 10.556 18.010 1.00 96.06 188 ALA A CA 1
ATOM 1417 C C . ALA A 1 188 ? -11.782 9.155 17.542 1.00 96.06 188 ALA A C 1
ATOM 1419 O O . ALA A 1 188 ? -12.503 8.187 17.782 1.00 96.06 188 ALA A O 1
ATOM 1420 N N . VAL A 1 189 ? -10.599 9.014 16.930 1.00 95.88 189 VAL A N 1
ATOM 1421 C CA . VAL A 1 189 ? -10.043 7.706 16.534 1.00 95.88 189 VAL A CA 1
ATOM 1422 C C . VAL A 1 189 ? -9.804 6.822 17.753 1.00 95.88 189 VAL A C 1
ATOM 1424 O O . VAL A 1 189 ? -10.246 5.675 17.763 1.00 95.88 189 VAL A O 1
ATOM 1427 N N . LEU A 1 190 ? -9.157 7.349 18.799 1.00 95.94 190 LEU A N 1
ATOM 1428 C CA . LEU A 1 190 ? -8.911 6.607 20.040 1.00 95.94 190 LEU A CA 1
ATOM 1429 C C . LEU A 1 190 ? -10.215 6.096 20.673 1.00 95.94 190 LEU A C 1
ATOM 1431 O O . LEU A 1 190 ? -10.235 4.973 21.175 1.00 95.94 190 LEU A O 1
ATOM 1435 N N . GLY A 1 191 ? -11.302 6.870 20.593 1.00 96.06 191 GLY A N 1
ATOM 1436 C CA . GLY A 1 191 ? -12.626 6.476 21.084 1.00 96.06 191 GLY A CA 1
ATOM 1437 C C . GLY A 1 191 ? -13.267 5.292 20.347 1.00 96.06 191 GLY A C 1
ATOM 1438 O O . GLY A 1 191 ? -14.122 4.620 20.916 1.00 96.06 191 GLY A O 1
ATOM 1439 N N . HIS A 1 192 ? -12.842 5.000 19.114 1.00 96.50 192 HIS A N 1
ATOM 1440 C CA . HIS A 1 192 ? -13.324 3.856 18.326 1.00 96.50 192 HIS A CA 1
ATOM 1441 C C . HIS A 1 192 ? -12.442 2.603 18.471 1.00 96.50 192 HIS A C 1
ATOM 1443 O O . HIS A 1 192 ? -12.780 1.543 17.943 1.00 96.50 192 HIS A O 1
ATOM 1449 N N . LEU A 1 193 ? -11.304 2.702 19.163 1.00 95.19 193 LEU A N 1
ATOM 1450 C CA . LEU A 1 193 ? -10.389 1.583 19.379 1.00 95.19 193 LEU A CA 1
ATOM 1451 C C . LEU A 1 193 ? -10.764 0.772 20.621 1.00 95.19 193 LEU A C 1
ATOM 1453 O O . LEU A 1 193 ? -11.369 1.263 21.572 1.00 95.19 193 LEU A O 1
ATOM 1457 N N . HIS A 1 194 ? -10.299 -0.478 20.664 1.00 95.44 194 HIS A N 1
ATOM 1458 C CA . HIS A 1 194 ? -10.338 -1.256 21.899 1.00 95.44 194 HIS A CA 1
ATOM 1459 C C . HIS A 1 194 ? -9.560 -0.525 23.021 1.00 95.44 194 HIS A C 1
ATOM 1461 O O . HIS A 1 194 ? -8.443 -0.060 22.762 1.00 95.44 194 HIS A O 1
ATOM 1467 N N . PRO A 1 195 ? -10.058 -0.471 24.275 1.00 95.06 195 PRO A N 1
ATOM 1468 C CA . PRO A 1 195 ? -9.452 0.336 25.341 1.00 95.06 195 PRO A CA 1
ATOM 1469 C C . PRO A 1 195 ? -7.961 0.071 25.583 1.00 95.06 195 PRO A C 1
ATOM 1471 O O . PRO A 1 195 ? -7.179 1.003 25.761 1.00 95.06 195 PRO A O 1
ATOM 1474 N N . SER A 1 196 ? -7.530 -1.195 25.529 1.00 94.50 196 SER A N 1
ATOM 1475 C CA . SER A 1 196 ? -6.108 -1.546 25.689 1.00 94.50 196 SER A CA 1
ATOM 1476 C C . SER A 1 196 ? -5.230 -1.003 24.558 1.00 94.50 196 SER A C 1
ATOM 1478 O O . SER A 1 196 ? -4.084 -0.618 24.791 1.00 94.50 196 SER A O 1
ATOM 1480 N N . ARG A 1 197 ? -5.768 -0.942 23.335 1.00 94.56 197 ARG A N 1
ATOM 1481 C CA . ARG A 1 197 ? -5.076 -0.406 22.164 1.00 94.56 197 ARG A CA 1
ATOM 1482 C C . ARG A 1 197 ? -4.969 1.111 22.259 1.00 94.56 197 ARG A C 1
ATOM 1484 O O . ARG A 1 197 ? -3.872 1.632 22.082 1.00 94.56 197 ARG A O 1
ATOM 1491 N N . ALA A 1 198 ? -6.065 1.791 22.597 1.00 95.00 198 ALA A N 1
ATOM 1492 C CA . ALA A 1 198 ? -6.074 3.234 22.819 1.00 95.00 198 ALA A CA 1
ATOM 1493 C C . ALA A 1 198 ? -5.064 3.635 23.907 1.00 95.00 198 ALA A C 1
ATOM 1495 O O . ALA A 1 198 ? -4.215 4.490 23.674 1.00 95.00 198 ALA A O 1
ATOM 1496 N N . ALA A 1 199 ? -5.068 2.939 25.051 1.00 93.56 199 ALA A N 1
ATOM 1497 C CA . ALA A 1 199 ? -4.123 3.189 26.138 1.00 93.56 199 ALA A CA 1
ATOM 1498 C C . ALA A 1 199 ? -2.657 2.990 25.713 1.00 93.56 199 ALA A C 1
ATOM 1500 O O . ALA A 1 199 ? -1.796 3.799 26.066 1.00 93.56 199 ALA A O 1
ATOM 1501 N N . ALA A 1 200 ? -2.362 1.941 24.935 1.00 93.19 200 ALA A N 1
ATOM 1502 C CA . ALA A 1 200 ? -1.017 1.698 24.417 1.00 93.19 200 ALA A CA 1
ATOM 1503 C C . ALA A 1 200 ? -0.543 2.819 23.477 1.00 93.19 200 ALA A C 1
ATOM 1505 O O . ALA A 1 200 ? 0.609 3.246 23.573 1.00 93.19 200 ALA A O 1
ATOM 1506 N N . LEU A 1 201 ? -1.424 3.313 22.601 1.00 93.50 201 LEU A N 1
ATOM 1507 C CA . LEU A 1 201 ? -1.110 4.408 21.680 1.00 93.50 201 LEU A CA 1
ATOM 1508 C C . LEU A 1 201 ? -0.924 5.734 22.419 1.00 93.50 201 LEU A C 1
ATOM 1510 O O . LEU A 1 201 ? 0.079 6.402 22.192 1.00 93.50 201 LEU A O 1
ATOM 1514 N N . THR A 1 202 ? -1.810 6.080 23.354 1.00 93.06 202 THR A N 1
ATOM 1515 C CA . THR A 1 202 ? -1.660 7.283 24.188 1.00 93.06 202 THR A CA 1
ATOM 1516 C C . THR A 1 202 ? -0.351 7.255 24.975 1.00 93.06 202 THR A C 1
ATOM 1518 O O . THR A 1 202 ? 0.374 8.2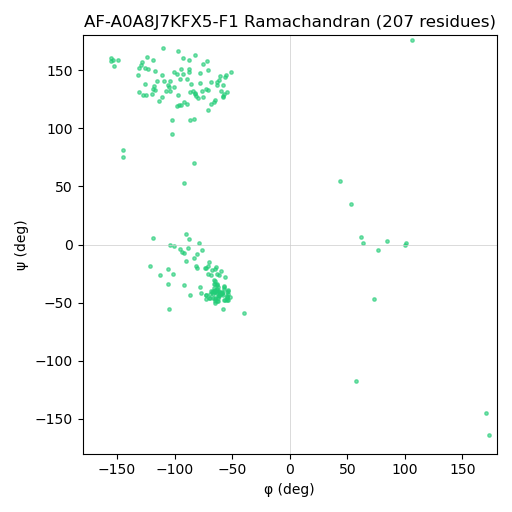45 25.005 1.00 93.06 202 THR A O 1
ATOM 1521 N N . ARG A 1 203 ? 0.003 6.104 25.565 1.00 92.75 203 ARG A N 1
ATOM 1522 C CA . ARG A 1 203 ? 1.266 5.956 26.298 1.00 92.75 203 ARG A CA 1
ATOM 1523 C C . ARG A 1 203 ? 2.477 6.174 25.398 1.00 92.75 203 ARG A C 1
ATOM 1525 O O . ARG A 1 203 ? 3.411 6.841 25.823 1.00 92.75 203 ARG A O 1
ATOM 1532 N N . LEU A 1 204 ? 2.475 5.607 24.190 1.00 90.88 204 LEU A N 1
ATOM 1533 C CA . LEU A 1 204 ? 3.592 5.764 23.261 1.00 90.88 204 LEU A CA 1
ATOM 1534 C C . LEU A 1 204 ? 3.733 7.217 22.785 1.00 90.88 204 LEU A C 1
ATOM 1536 O O . LEU A 1 204 ? 4.846 7.729 22.771 1.00 90.88 204 LEU A O 1
ATOM 1540 N N . ARG A 1 205 ? 2.622 7.886 22.458 1.00 89.75 205 ARG A N 1
ATOM 1541 C CA . ARG A 1 205 ? 2.615 9.295 22.023 1.00 89.75 205 ARG A CA 1
ATOM 1542 C C . ARG A 1 205 ? 3.159 10.234 23.101 1.00 89.75 205 ARG A C 1
ATOM 1544 O O . ARG A 1 205 ? 3.972 11.093 22.799 1.00 89.75 205 ARG A O 1
ATOM 1551 N N . ASN A 1 206 ? 2.810 10.002 24.368 1.00 88.00 206 ASN A N 1
ATOM 1552 C CA . ASN A 1 206 ? 3.315 10.798 25.493 1.00 88.00 206 ASN A CA 1
ATOM 1553 C C . ASN A 1 206 ? 4.806 10.573 25.808 1.00 88.00 206 ASN A C 1
ATOM 1555 O O . ASN A 1 206 ? 5.373 11.342 26.571 1.00 88.00 206 ASN A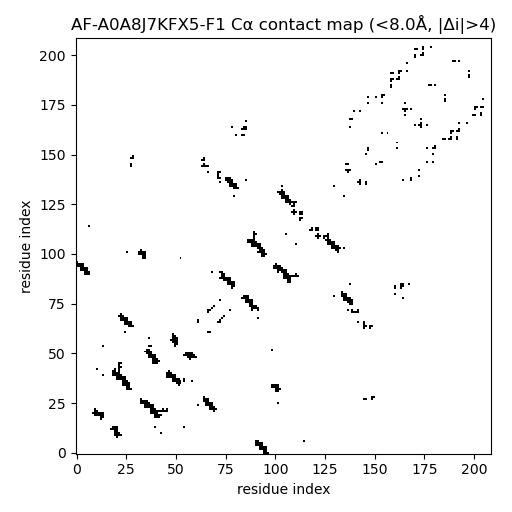 O 1
ATOM 1559 N N . LEU A 1 207 ? 5.427 9.504 25.294 1.00 84.25 207 LEU A N 1
ATOM 1560 C CA . LEU A 1 207 ? 6.862 9.236 25.470 1.00 84.25 207 LEU A CA 1
ATOM 1561 C C . LEU A 1 207 ? 7.727 9.860 24.366 1.00 84.25 207 LEU A C 1
ATOM 1563 O O . LEU A 1 207 ? 8.948 9.875 24.497 1.00 84.25 207 LEU A O 1
ATOM 1567 N N . LEU A 1 208 ? 7.109 10.296 23.266 1.00 67.75 208 LEU A N 1
ATOM 1568 C CA . LEU A 1 208 ? 7.779 10.879 22.100 1.00 67.75 208 LEU A CA 1
ATOM 1569 C C . LEU A 1 208 ? 7.636 12.413 22.036 1.00 67.75 208 LEU A C 1
ATOM 1571 O O . LEU A 1 208 ? 8.165 13.022 21.107 1.00 67.75 208 LEU A O 1
ATOM 1575 N N . LEU A 1 209 ? 6.944 13.010 23.014 1.00 56.72 209 LEU A N 1
ATOM 1576 C CA . LEU A 1 209 ? 6.785 14.450 23.247 1.00 56.72 209 LEU A CA 1
ATOM 1577 C C . LEU A 1 209 ? 7.631 14.880 24.450 1.00 56.72 209 LEU A C 1
ATOM 1579 O O . LEU A 1 209 ? 8.184 15.999 24.396 1.00 56.72 209 LEU A O 1
#

pLDDT: mean 86.41, std 8.39, range [56.72, 96.5]

Radius of gyration: 18.36 Å; Cα contacts (8 Å, |Δi|>4): 408; chains: 1; bounding box: 38×41×50 Å

Foldseek 3Di:
DDKDWPLNQFQCDDPPDPWGFQWWKFAAPDPWGFTFWTFIHPHNDGDAIAGPPVRHPHDDDDDQRMDTCVVFADQFWKQQQVVLAIFGFLIFIFDDDVTTTGFWTKTDDLSVCVSVVNNVVSVPDDIDTGTPVRIDGLGDRSNRSNCVN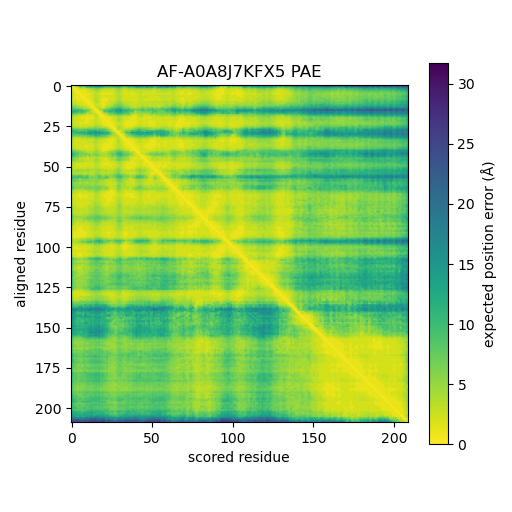CLCVLVPDQLSSLLNSLQPHDLVSNLVNLVSDDVVSSVSNLVNHDVVSSVSSVVVNVVVD

Solvent-accessible surface area (backbone atoms only — not comparable to full-atom values): 11120 Å² total; per-residue (Å²): 124,54,82,44,47,48,75,77,50,48,65,40,75,40,86,101,52,97,33,17,32,34,34,40,31,26,51,55,82,51,101,61,33,41,45,50,29,33,23,29,24,60,77,79,44,65,78,47,38,16,26,46,91,81,61,44,75,81,32,82,74,86,50,96,31,42,41,41,43,49,84,32,42,43,74,19,42,29,32,33,61,90,75,63,40,75,45,46,28,34,34,43,32,23,38,51,71,102,48,48,30,53,52,26,32,34,34,46,64,24,44,53,34,39,77,72,69,39,46,79,62,20,76,74,41,75,78,44,77,45,50,45,93,47,50,43,58,54,23,71,66,33,26,53,27,44,44,71,53,42,52,66,61,63,73,74,49,51,42,67,51,47,23,49,50,41,66,76,33,57,66,68,58,28,34,54,56,42,72,68,40,58,68,71,54,33,51,50,18,42,72,64,36,59,66,72,57,32,52,53,37,55,55,53,50,67,72,76,108

Sequence (209 aa):
MGIVRLSELLGRPVPATRSRITDLVAPLGADQLAVRAAGLGHRTRVSDWVRWPDLRSPAPEPVPGELRLVRDLLDGQVFDIAGNRLVRVGDVLFEEDGDLLLVGVEVGAASVWRRLGLRRVADHLPTTVIEWPDLHPATGAGLAHHLAANPAALHQLTAPQLATLTSGLATHHAAMVLDHLPPAHAEAVLGHLHPSRAAALTRLRNLLL

Secondary structure (DSSP, 8-state):
--EEEHHHHTTPBPTTSS-EEEEEEEETTSSSEE--EEEEEETTEEEEEEETTTTBSPPPPPPTTEEEIIIIITT-EEEETTTTEEEEEEEEEEEEESEEEEEEEEESHHHHHHHTT-HHHHTTS--EEEEGGGEEE-SHHHHHHHHHH-TTHHHHS-HHHHHHHHHHS-HHHHHHHHHTS-HHHHHHHHHHS-HHHHHHHHHHHHH--

Nearest PDB structures (foldseek):
  3usw-assembly1_A  TM=8.889E-01  e=5.541E-01  Helicobacter pylori
  8gpv-assembly1_A-2  TM=7.300E-01  e=2.967E-01  Clostridiales bacterium
  8gps-assembly1_A-2  TM=7.309E-01  e=2.804E-01  Chryseobacterium hispalense
  8wiw-assembly1_Z  TM=9.070E-01  e=1.540E+00  Salmonella enterica subsp. enterica serovar Typhimurium str. LT2
  8umd-assembly1_B  TM=6.404E-01  e=1.540E+00  Salmonella enterica subsp. enterica serovar Typhimurium